Protein AF-A0A7D5M2J3-F1 (afdb_monomer_lite)

pLDDT: mean 75.78, std 16.54, range [32.09, 94.88]

Organism: NCBI:txid1959104

Structure (mmCIF, N/CA/C/O backbone):
data_AF-A0A7D5M2J3-F1
#
_entry.id   AF-A0A7D5M2J3-F1
#
loop_
_atom_site.group_PDB
_atom_site.id
_atom_site.type_symbol
_atom_site.label_atom_id
_atom_site.label_alt_id
_atom_site.label_comp_id
_atom_site.label_asym_id
_atom_site.label_entity_id
_atom_site.label_seq_id
_atom_site.pdbx_PDB_ins_code
_atom_site.Cartn_x
_atom_site.Cartn_y
_atom_site.Cartn_z
_atom_site.occupancy
_atom_site.B_iso_or_equiv
_atom_site.auth_seq_id
_atom_site.auth_comp_id
_atom_site.auth_asym_id
_atom_site.auth_atom_id
_atom_site.pdbx_PDB_model_num
ATOM 1 N N . MET A 1 1 ? -14.227 8.180 -2.069 1.00 42.84 1 MET A N 1
ATOM 2 C CA . MET A 1 1 ? -14.297 8.040 -3.542 1.00 42.84 1 MET A CA 1
ATOM 3 C C . MET A 1 1 ? -13.922 6.614 -3.923 1.00 42.84 1 MET A C 1
ATOM 5 O O . MET A 1 1 ? -12.914 6.124 -3.430 1.00 42.84 1 MET A O 1
ATOM 9 N N . LYS A 1 2 ? -14.755 5.904 -4.697 1.00 38.69 2 LYS A N 1
ATOM 10 C CA . LYS A 1 2 ? -14.476 4.508 -5.082 1.00 38.69 2 LYS A CA 1
ATOM 11 C C . LYS A 1 2 ? -13.231 4.480 -5.991 1.00 38.69 2 LYS A C 1
ATOM 13 O O . LYS A 1 2 ? -13.217 5.236 -6.959 1.00 38.69 2 LYS A O 1
ATOM 18 N N . PRO A 1 3 ? -12.230 3.613 -5.741 1.00 44.94 3 PRO A N 1
ATOM 19 C CA . PRO A 1 3 ? -11.003 3.549 -6.547 1.00 44.94 3 PRO A CA 1
ATOM 20 C C . PRO A 1 3 ? -11.285 3.246 -8.029 1.00 44.94 3 PRO A C 1
ATOM 22 O O . PRO A 1 3 ? -10.536 3.673 -8.897 1.00 44.94 3 PRO A O 1
ATOM 25 N N . LEU A 1 4 ? -12.424 2.610 -8.328 1.00 41.28 4 LEU A N 1
ATOM 26 C CA . LEU A 1 4 ? -12.886 2.343 -9.692 1.00 41.28 4 LEU A CA 1
ATOM 27 C C . LEU A 1 4 ? -13.216 3.613 -10.501 1.00 41.28 4 LEU A C 1
ATOM 29 O O . LEU A 1 4 ? -12.966 3.648 -11.699 1.00 41.28 4 LEU A O 1
ATOM 33 N N . CYS A 1 5 ? -13.751 4.664 -9.864 1.00 40.38 5 CYS A N 1
ATOM 34 C CA . CYS A 1 5 ? -14.059 5.921 -10.559 1.00 40.38 5 CYS A CA 1
ATOM 35 C C . CYS A 1 5 ? -12.783 6.669 -10.955 1.00 40.38 5 CYS A C 1
ATOM 37 O O . CYS A 1 5 ? -12.759 7.319 -11.988 1.00 40.38 5 CYS A O 1
ATOM 39 N N . PHE A 1 6 ? -11.715 6.546 -10.165 1.00 44.94 6 PHE A N 1
ATOM 40 C CA . PHE A 1 6 ? -10.440 7.198 -10.461 1.00 44.94 6 PHE A CA 1
ATOM 41 C C . PHE A 1 6 ? -9.682 6.478 -11.585 1.00 44.94 6 PHE A C 1
ATOM 43 O O . PHE A 1 6 ? -9.092 7.130 -12.436 1.00 44.94 6 PHE A O 1
ATOM 50 N N . VAL A 1 7 ? -9.777 5.144 -11.653 1.00 50.91 7 VAL A N 1
ATOM 51 C CA . VAL A 1 7 ? -9.238 4.348 -12.772 1.00 50.91 7 VAL A CA 1
ATOM 52 C C . VAL A 1 7 ? -9.957 4.668 -14.086 1.00 50.91 7 VAL A C 1
ATOM 54 O O . VAL A 1 7 ? -9.296 4.777 -15.108 1.00 50.91 7 VAL A O 1
ATOM 57 N N . LEU A 1 8 ? -11.278 4.889 -14.064 1.00 47.66 8 LEU A N 1
ATOM 58 C CA . LEU A 1 8 ? -12.034 5.322 -15.249 1.00 47.66 8 LEU A CA 1
ATOM 59 C C . LEU A 1 8 ? -11.691 6.753 -15.684 1.00 47.66 8 LEU A C 1
ATOM 61 O O . LEU A 1 8 ? -11.616 7.010 -16.879 1.00 47.66 8 LEU A O 1
ATOM 65 N N . ILE A 1 9 ? -11.430 7.661 -14.739 1.00 48.16 9 ILE A N 1
ATOM 66 C CA . ILE A 1 9 ? -10.963 9.022 -15.047 1.00 48.16 9 ILE A CA 1
ATOM 67 C C . ILE A 1 9 ? -9.547 8.981 -15.640 1.00 48.16 9 ILE A C 1
ATOM 69 O O . ILE A 1 9 ? -9.286 9.653 -16.627 1.00 48.16 9 ILE A O 1
ATOM 73 N N . ILE A 1 10 ? -8.652 8.144 -15.112 1.00 49.06 10 ILE A N 1
ATOM 74 C CA . ILE A 1 10 ? -7.289 7.983 -15.639 1.00 49.06 10 ILE A CA 1
ATOM 75 C C . ILE A 1 10 ? -7.284 7.283 -17.009 1.00 49.06 10 ILE A C 1
ATOM 77 O O . ILE A 1 10 ? -6.539 7.708 -17.882 1.00 49.06 10 ILE A O 1
ATOM 81 N N . LEU A 1 11 ? -8.134 6.272 -17.246 1.00 45.16 11 LEU A N 1
ATOM 82 C CA . LEU A 1 11 ? -8.300 5.666 -18.578 1.00 45.16 11 LEU A CA 1
ATOM 83 C C . LEU A 1 11 ? -8.889 6.657 -19.591 1.00 45.16 11 LEU A C 1
ATOM 85 O O . LEU A 1 11 ? -8.445 6.674 -20.733 1.00 45.16 11 LEU A O 1
ATOM 89 N N . ALA A 1 12 ? -9.830 7.507 -19.169 1.00 42.50 12 ALA A N 1
ATOM 90 C CA . ALA A 1 12 ? -10.387 8.562 -20.014 1.00 42.50 12 ALA A CA 1
ATOM 91 C C . ALA A 1 12 ? -9.355 9.656 -20.345 1.00 42.50 12 ALA A C 1
ATOM 93 O O . ALA A 1 12 ? -9.351 10.163 -21.460 1.00 42.50 12 ALA A O 1
ATOM 94 N N . VAL A 1 13 ? -8.453 9.977 -19.410 1.00 41.94 13 VAL A N 1
ATOM 95 C CA . VAL A 1 13 ? -7.367 10.953 -19.613 1.00 41.94 13 VAL A CA 1
ATOM 96 C C . VAL A 1 13 ? -6.208 10.364 -20.436 1.00 41.94 13 VAL A C 1
ATOM 98 O O . VAL A 1 13 ? -5.604 11.080 -21.227 1.00 41.94 13 VAL A O 1
ATOM 101 N N . LEU A 1 14 ? -5.924 9.060 -20.320 1.00 38.53 14 LEU A N 1
ATOM 102 C CA . LEU A 1 14 ? -4.876 8.364 -21.090 1.00 38.53 14 LEU A CA 1
ATOM 103 C C . LEU A 1 14 ? -5.295 7.981 -22.521 1.00 38.53 14 LEU A C 1
ATOM 105 O O . LEU A 1 14 ? -4.427 7.698 -23.341 1.00 38.53 14 LEU A O 1
ATOM 109 N N . GLN A 1 15 ? -6.595 7.957 -22.841 1.00 40.34 15 GLN A N 1
ATOM 110 C CA . GLN A 1 15 ? -7.097 7.622 -24.185 1.00 40.34 15 GLN A CA 1
ATOM 111 C C . GLN A 1 15 ? -7.278 8.833 -25.109 1.00 40.34 15 GLN A C 1
ATOM 113 O O . GLN A 1 15 ? -7.600 8.658 -26.284 1.00 40.34 15 GLN A O 1
ATOM 118 N N . THR A 1 16 ? -7.051 10.054 -24.624 1.00 38.62 16 THR A N 1
ATOM 119 C CA . THR A 1 16 ? -7.133 11.260 -25.451 1.00 38.62 16 THR A CA 1
ATOM 120 C C . THR A 1 16 ? -5.737 11.817 -25.736 1.00 38.62 16 THR A C 1
ATOM 122 O O . THR A 1 16 ? -5.171 12.471 -24.861 1.00 38.62 16 THR A O 1
ATOM 125 N N . PRO A 1 17 ? -5.202 11.691 -26.967 1.00 38.56 17 PRO A N 1
ATOM 126 C CA . PRO A 1 17 ? -4.037 12.476 -27.396 1.00 38.56 17 PRO A CA 1
ATOM 127 C C . PRO A 1 17 ? -4.303 14.001 -27.409 1.00 38.56 17 PRO A C 1
ATOM 129 O O . PRO A 1 17 ? -3.399 14.790 -27.655 1.00 38.56 17 PRO A O 1
ATOM 132 N N . LEU A 1 18 ? -5.530 14.435 -27.098 1.00 35.88 18 LEU A N 1
ATOM 133 C CA . LEU A 1 18 ? -5.953 15.836 -27.049 1.00 35.88 18 LEU A CA 1
ATOM 134 C C . LEU A 1 18 ? -5.576 16.596 -25.765 1.00 35.88 18 LEU A C 1
ATOM 136 O O . LEU A 1 18 ? -5.631 17.822 -25.774 1.00 35.88 18 LEU A O 1
ATOM 140 N N . ALA A 1 19 ? -5.173 15.929 -24.677 1.00 33.78 19 ALA A N 1
ATOM 141 C CA . ALA A 1 19 ? -4.836 16.635 -23.432 1.00 33.78 19 ALA A CA 1
ATOM 142 C C . ALA A 1 19 ? -3.499 17.403 -23.505 1.00 33.78 19 ALA A C 1
ATOM 144 O O . ALA A 1 19 ? -3.305 18.347 -22.746 1.00 33.78 19 ALA A O 1
ATOM 145 N N . PHE A 1 20 ? -2.606 17.039 -24.434 1.00 36.06 20 PHE A N 1
ATOM 146 C CA . PHE A 1 20 ? -1.361 17.778 -24.680 1.00 36.06 20 PHE A CA 1
ATOM 147 C C . PHE A 1 20 ? -1.562 18.951 -25.659 1.00 36.06 20 PHE A C 1
ATOM 149 O O . PHE A 1 20 ? -0.900 19.971 -25.532 1.00 36.06 20 PHE A O 1
ATOM 156 N N . ALA A 1 21 ? -2.534 18.854 -26.576 1.00 32.53 21 ALA A N 1
ATOM 157 C CA . ALA A 1 21 ? -2.853 19.918 -27.537 1.00 32.53 21 ALA A CA 1
ATOM 158 C C . ALA A 1 21 ? -3.717 21.051 -26.943 1.00 32.53 21 ALA A C 1
ATOM 160 O O . ALA A 1 21 ? -3.733 22.158 -27.466 1.00 32.53 21 ALA A O 1
ATOM 161 N N . ALA A 1 22 ? -4.429 20.811 -25.836 1.00 32.09 22 ALA A N 1
ATOM 162 C CA . ALA A 1 22 ? -5.282 21.822 -25.200 1.00 32.09 22 ALA A CA 1
ATOM 163 C C . ALA A 1 22 ? -4.524 22.825 -24.301 1.00 32.09 22 ALA A C 1
ATOM 165 O O . ALA A 1 22 ? -5.152 23.713 -23.729 1.00 32.09 22 ALA A O 1
ATOM 166 N N . PHE A 1 23 ? -3.198 22.692 -24.156 1.00 35.25 23 PHE A N 1
ATOM 167 C CA . PHE A 1 23 ? -2.360 23.631 -23.394 1.00 35.25 23 PHE A CA 1
ATOM 168 C C . PHE A 1 23 ? -1.617 24.643 -24.289 1.00 35.25 23 PHE A C 1
ATOM 170 O O . PHE A 1 23 ? -0.878 25.475 -23.775 1.00 35.25 23 PHE A O 1
ATOM 177 N N . GLU A 1 24 ? -1.819 24.607 -25.612 1.00 38.56 24 GLU A N 1
ATOM 178 C CA . GLU A 1 24 ? -1.227 25.582 -26.547 1.00 38.56 24 GLU A CA 1
ATOM 179 C C . GLU A 1 24 ? -1.986 26.920 -26.619 1.00 38.56 24 GLU A C 1
ATOM 181 O O . GLU A 1 24 ? -1.488 27.852 -27.240 1.00 38.56 24 GLU A O 1
ATOM 186 N N . ASP A 1 25 ? -3.141 27.059 -25.954 1.00 33.81 25 ASP A N 1
ATOM 187 C CA . ASP A 1 25 ? -4.018 28.238 -26.106 1.00 33.81 25 ASP A CA 1
ATOM 188 C C . ASP A 1 25 ? -4.297 28.991 -24.786 1.00 33.81 25 ASP A C 1
ATOM 190 O O . ASP A 1 25 ? -5.313 29.669 -24.627 1.00 33.81 25 ASP A O 1
ATOM 194 N N . PHE A 1 26 ? -3.396 28.887 -23.799 1.00 35.28 26 PHE A N 1
ATOM 195 C CA . PHE A 1 26 ? -3.429 29.766 -22.624 1.00 35.28 26 PHE A CA 1
ATOM 196 C C . PHE A 1 26 ? -2.726 31.088 -22.962 1.00 35.28 26 PHE A C 1
ATOM 198 O O . PHE A 1 26 ? -1.532 31.261 -22.718 1.00 35.28 26 PHE A O 1
ATOM 205 N N . SER A 1 27 ? -3.465 32.024 -23.561 1.00 42.66 27 SER A N 1
ATOM 206 C CA . SER A 1 27 ? -2.990 33.384 -23.822 1.00 42.66 27 SER A CA 1
ATOM 207 C C . SER A 1 27 ? -2.819 34.146 -22.502 1.00 42.66 27 SER A C 1
ATOM 209 O O . SER A 1 27 ? -3.778 34.677 -21.941 1.00 42.66 27 SER A O 1
ATOM 211 N N . ILE A 1 28 ? -1.587 34.158 -21.995 1.00 45.62 28 ILE A N 1
ATOM 212 C CA . ILE A 1 28 ? -1.155 34.924 -20.824 1.00 45.62 28 ILE A CA 1
ATOM 213 C C . ILE A 1 28 ? -1.223 36.423 -21.168 1.00 45.62 28 ILE A C 1
ATOM 215 O O . ILE A 1 28 ? -0.553 36.864 -22.098 1.00 45.62 28 ILE A O 1
ATOM 219 N N . GLU A 1 29 ? -2.026 37.205 -20.437 1.00 56.25 29 GLU A N 1
ATOM 220 C CA . GLU A 1 29 ? -2.128 38.668 -20.601 1.00 56.25 29 GLU A CA 1
ATOM 221 C C . GLU A 1 29 ? -0.747 39.350 -20.474 1.00 56.25 29 GLU A C 1
ATOM 223 O O . GLU A 1 29 ? 0.064 38.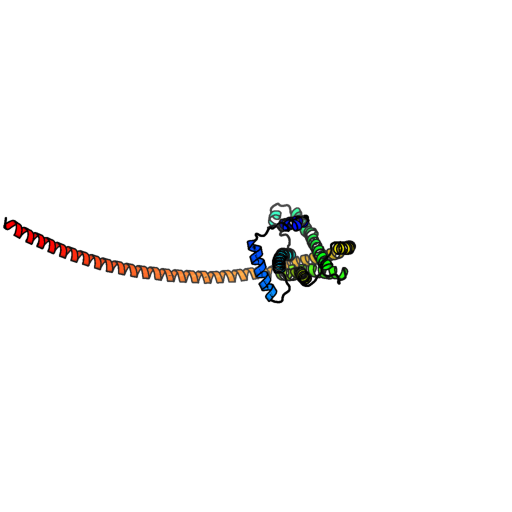972 -19.625 1.00 56.25 29 GLU A O 1
ATOM 228 N N . ASP A 1 30 ? -0.494 40.392 -21.280 1.00 56.47 30 ASP A N 1
ATOM 229 C CA . ASP A 1 30 ? 0.802 41.095 -21.409 1.00 56.47 30 ASP A CA 1
ATOM 230 C C . ASP A 1 30 ? 1.416 41.578 -20.075 1.00 56.47 30 ASP A C 1
ATOM 232 O O . ASP A 1 30 ? 2.633 41.751 -19.954 1.00 56.47 30 ASP A O 1
ATOM 236 N N . GLU A 1 31 ? 0.596 41.776 -19.039 1.00 53.59 31 GLU A N 1
ATOM 237 C CA . GLU A 1 31 ? 1.051 42.160 -17.699 1.00 53.59 31 GLU A CA 1
ATOM 238 C C . GLU A 1 31 ? 1.820 41.035 -16.992 1.00 53.59 31 GLU A C 1
ATOM 240 O O . GLU A 1 31 ? 2.847 41.284 -16.354 1.00 53.59 31 GLU A O 1
ATOM 245 N N . TRP A 1 32 ? 1.385 39.786 -17.160 1.00 56.59 32 TRP A N 1
ATOM 246 C CA . TRP A 1 32 ? 2.041 38.615 -16.581 1.00 56.59 32 TRP A CA 1
ATOM 247 C C . TRP A 1 32 ? 3.389 38.340 -17.245 1.00 56.59 32 TRP A C 1
ATOM 249 O O . TRP A 1 32 ? 4.351 38.030 -16.544 1.00 56.59 32 TRP A O 1
ATOM 259 N N . ILE A 1 33 ? 3.500 38.536 -18.564 1.00 56.69 33 ILE A N 1
ATOM 260 C CA . ILE A 1 33 ? 4.758 38.378 -19.319 1.00 56.69 33 ILE A CA 1
ATOM 261 C C . ILE A 1 33 ? 5.862 39.274 -18.734 1.00 56.69 33 ILE A C 1
ATOM 263 O O . ILE A 1 33 ? 7.019 38.867 -18.609 1.00 56.69 33 ILE A O 1
ATOM 267 N N . LYS A 1 34 ? 5.497 40.480 -18.283 1.00 57.59 34 LYS A N 1
ATOM 268 C CA . LYS A 1 34 ? 6.426 41.425 -17.655 1.00 57.59 34 LYS A CA 1
ATOM 269 C C . LYS A 1 34 ? 6.906 40.948 -16.279 1.00 57.59 34 LYS A C 1
ATOM 271 O O . LYS A 1 34 ? 8.091 41.074 -15.976 1.00 57.59 34 LYS A O 1
ATOM 276 N N . TYR A 1 35 ? 6.023 40.363 -15.467 1.00 59.75 35 TYR A N 1
ATOM 277 C CA . TYR A 1 35 ? 6.406 39.743 -14.192 1.00 59.75 35 TYR A CA 1
ATOM 278 C C . TYR A 1 35 ? 7.279 38.498 -14.395 1.00 59.75 35 TYR A C 1
ATOM 280 O O . TYR A 1 35 ? 8.279 38.349 -13.693 1.00 59.75 35 TYR A O 1
ATOM 288 N N . PHE A 1 36 ? 6.969 37.653 -15.383 1.00 57.84 36 PHE A N 1
ATOM 289 C CA . PHE A 1 36 ? 7.796 36.494 -15.736 1.00 57.84 36 PHE A CA 1
ATOM 290 C C . PHE A 1 36 ? 9.212 36.910 -16.159 1.00 57.84 36 PHE A C 1
ATOM 292 O O . PHE A 1 36 ? 10.176 36.342 -15.657 1.00 57.84 36 PHE A O 1
ATOM 299 N N . SER A 1 37 ? 9.352 37.972 -16.959 1.00 61.00 37 SER A N 1
ATOM 300 C CA . SER A 1 37 ? 10.654 38.543 -17.344 1.00 61.00 37 SER A CA 1
ATOM 301 C C . SER A 1 37 ? 11.484 39.044 -16.148 1.00 61.00 37 SER A C 1
ATOM 303 O O . SER A 1 37 ? 12.701 38.844 -16.103 1.00 61.00 37 SER A O 1
ATOM 305 N N . TYR A 1 38 ? 10.849 39.677 -15.155 1.00 61.59 38 TYR A N 1
ATOM 306 C CA . TYR A 1 38 ? 11.539 40.112 -13.934 1.00 61.59 38 TYR A CA 1
ATOM 307 C C . TYR A 1 38 ? 12.022 38.930 -13.090 1.00 61.59 38 TYR A C 1
ATOM 309 O O . TYR A 1 38 ? 13.125 38.976 -12.547 1.00 61.59 38 TYR A O 1
ATOM 317 N N . VAL A 1 39 ? 11.215 37.874 -12.989 1.00 61.25 39 VAL A N 1
ATOM 318 C CA . VAL A 1 39 ? 11.561 36.663 -12.235 1.00 61.25 39 VAL A CA 1
ATOM 319 C C . VAL A 1 39 ? 12.655 35.859 -12.944 1.00 61.25 39 VAL A C 1
ATOM 321 O O . VAL A 1 39 ? 13.582 35.389 -12.287 1.00 61.25 39 VAL A O 1
ATOM 324 N N . GLU A 1 40 ? 12.619 35.781 -14.273 1.00 60.31 40 GLU A N 1
ATOM 325 C CA . GLU A 1 40 ? 13.625 35.085 -15.081 1.00 60.31 40 GLU A CA 1
ATOM 326 C C . GLU A 1 40 ? 15.020 35.729 -14.950 1.00 60.31 40 GLU A C 1
ATOM 328 O O . GLU A 1 40 ? 16.027 35.029 -14.809 1.00 60.31 40 GLU A O 1
ATOM 333 N N . ASN A 1 41 ? 15.079 37.064 -14.852 1.00 62.00 41 ASN A N 1
ATOM 334 C CA . ASN A 1 41 ? 16.308 37.806 -14.546 1.00 62.00 41 ASN A CA 1
ATOM 335 C C . ASN A 1 41 ? 16.865 37.514 -13.136 1.00 62.00 41 ASN A C 1
ATOM 337 O O . ASN A 1 41 ? 18.082 37.532 -12.939 1.00 62.00 41 ASN A O 1
ATOM 341 N N . ILE A 1 42 ? 16.006 37.219 -12.151 1.00 62.00 42 ILE A N 1
ATOM 342 C CA . ILE A 1 42 ? 16.439 36.839 -10.795 1.00 62.00 42 ILE A CA 1
ATOM 343 C C . ILE A 1 42 ? 17.080 35.446 -10.820 1.00 62.00 42 ILE A C 1
ATOM 345 O O . ILE A 1 42 ? 18.149 35.263 -10.238 1.00 62.00 42 ILE A O 1
ATOM 349 N N . THR A 1 43 ? 16.501 34.482 -11.540 1.00 57.31 43 THR A N 1
ATOM 350 C CA . THR A 1 43 ? 17.106 33.149 -11.730 1.00 57.31 43 THR A CA 1
ATOM 351 C C . THR A 1 43 ? 18.405 33.200 -12.536 1.00 57.31 43 THR A C 1
ATOM 353 O O . THR A 1 43 ? 19.374 32.545 -12.154 1.00 57.31 43 THR A O 1
ATOM 356 N N . GLY A 1 44 ? 18.488 34.055 -13.563 1.00 57.72 44 GLY A N 1
ATOM 357 C CA . GLY A 1 44 ? 19.722 34.280 -14.325 1.00 57.72 44 GLY A CA 1
ATOM 358 C C . GLY A 1 44 ? 20.882 34.818 -13.473 1.00 57.72 44 GLY A C 1
ATOM 359 O O . GLY A 1 44 ? 22.041 34.501 -13.731 1.00 57.72 44 GLY A O 1
ATOM 360 N N . SER A 1 45 ? 20.586 35.561 -12.399 1.00 58.22 45 SER A N 1
ATOM 361 C CA . SER A 1 45 ? 21.597 36.062 -11.452 1.00 58.22 45 SER A CA 1
ATOM 362 C C . SER A 1 45 ? 22.155 35.000 -10.490 1.00 58.22 45 SER A C 1
ATOM 364 O O . SER A 1 45 ? 23.193 35.223 -9.869 1.00 58.22 45 SER A O 1
ATOM 366 N N . LEU A 1 46 ? 21.500 33.836 -10.385 1.00 59.81 46 LEU A N 1
ATOM 367 C CA . LEU A 1 46 ? 21.918 32.725 -9.520 1.00 59.81 46 LEU A CA 1
ATOM 368 C C . LEU A 1 46 ? 22.871 31.736 -10.216 1.00 59.81 46 LEU A C 1
ATOM 370 O O . LEU A 1 46 ? 23.223 30.726 -9.615 1.00 59.81 46 LEU A O 1
ATOM 374 N N . ALA A 1 47 ? 23.316 32.026 -11.447 1.00 54.91 47 ALA A N 1
ATOM 375 C CA . ALA A 1 47 ? 24.185 31.162 -12.262 1.00 54.91 47 ALA A CA 1
ATOM 376 C C . ALA A 1 47 ? 23.615 29.750 -12.522 1.00 54.91 47 ALA A C 1
ATOM 378 O O . ALA A 1 47 ? 24.362 28.807 -12.781 1.00 54.91 47 ALA A O 1
ATOM 379 N N . ILE A 1 48 ? 22.290 29.602 -12.458 1.00 58.28 48 ILE A N 1
ATOM 380 C CA . ILE A 1 48 ? 21.583 28.360 -12.759 1.00 58.28 48 ILE A CA 1
ATOM 381 C C . ILE A 1 48 ? 20.888 28.562 -14.112 1.00 58.28 48 ILE A C 1
ATOM 383 O O . ILE A 1 48 ? 19.937 29.334 -14.202 1.00 58.28 48 ILE A O 1
ATOM 387 N N . GLU A 1 49 ? 21.351 27.875 -15.160 1.00 66.06 49 GLU A N 1
ATOM 388 C CA . GLU A 1 49 ? 20.725 27.833 -16.499 1.00 66.06 49 GLU A CA 1
ATOM 389 C C . GLU A 1 49 ? 19.409 27.021 -16.494 1.00 66.06 49 GLU A C 1
ATOM 391 O O . GLU A 1 49 ? 19.189 26.159 -17.338 1.00 66.06 49 GLU A O 1
ATOM 396 N N . VAL A 1 50 ? 18.539 27.222 -15.501 1.00 67.19 50 VAL A N 1
ATOM 397 C CA . VAL A 1 50 ? 17.253 26.516 -15.395 1.00 67.19 50 VAL A CA 1
ATOM 398 C C . VAL A 1 50 ? 16.137 27.530 -15.576 1.00 67.19 50 VAL A C 1
ATOM 400 O O . VAL A 1 50 ? 16.040 28.495 -14.815 1.00 67.19 50 VAL A O 1
ATOM 403 N N . SER A 1 51 ? 15.292 27.309 -16.586 1.00 77.38 51 SER A N 1
ATOM 404 C CA . SER A 1 51 ? 14.132 28.161 -16.836 1.00 77.38 51 SER A CA 1
ATOM 405 C C . SER A 1 51 ? 13.169 28.106 -15.649 1.00 77.38 51 SER A C 1
ATOM 407 O O . SER A 1 51 ? 12.873 27.040 -15.101 1.00 77.38 51 SER A O 1
ATOM 409 N N . PHE A 1 52 ? 12.632 29.262 -15.259 1.00 75.56 52 PHE A N 1
ATOM 410 C CA . PHE A 1 52 ? 11.626 29.346 -14.200 1.00 75.56 52 PHE A CA 1
ATOM 411 C C . PHE A 1 52 ? 10.363 28.529 -14.534 1.00 75.56 52 PHE A C 1
ATOM 413 O O . PHE A 1 52 ? 9.741 27.940 -13.645 1.00 75.56 52 PHE A O 1
ATOM 420 N N . THR A 1 53 ? 10.021 28.431 -15.821 1.00 77.00 53 THR A N 1
ATOM 421 C CA . THR A 1 53 ? 8.905 27.619 -16.323 1.00 77.00 53 THR A CA 1
ATOM 422 C C . THR A 1 53 ? 9.127 26.134 -16.050 1.00 77.00 53 THR A C 1
ATOM 424 O O . THR A 1 53 ? 8.222 25.464 -15.545 1.00 77.00 53 THR A O 1
ATOM 427 N N . ASP A 1 54 ? 10.342 25.634 -16.290 1.00 77.75 54 ASP A N 1
ATOM 428 C CA . ASP A 1 54 ? 10.698 24.242 -16.010 1.00 77.75 54 ASP A CA 1
ATOM 429 C C . ASP A 1 54 ? 10.573 23.953 -14.515 1.00 77.75 54 ASP A C 1
ATOM 431 O O . ASP A 1 54 ? 9.973 22.955 -14.121 1.00 77.75 54 ASP A O 1
ATOM 435 N N . LEU A 1 55 ? 11.054 24.860 -13.659 1.00 80.75 55 LEU A N 1
ATOM 436 C CA . LEU A 1 55 ? 10.972 24.693 -12.208 1.00 80.75 55 LEU A CA 1
ATOM 437 C C . LEU A 1 55 ? 9.521 24.540 -11.721 1.00 80.75 55 LEU A C 1
ATOM 439 O O . LEU A 1 55 ? 9.232 23.660 -10.901 1.00 80.75 55 LEU A O 1
ATOM 443 N N . ILE A 1 56 ? 8.605 25.374 -12.224 1.00 83.19 56 ILE A N 1
ATOM 444 C CA . ILE A 1 56 ? 7.177 25.281 -11.889 1.00 83.19 56 ILE A CA 1
ATOM 445 C C . ILE A 1 56 ? 6.597 23.962 -12.402 1.00 83.19 56 ILE A C 1
ATOM 447 O O . ILE A 1 56 ? 5.914 23.261 -11.649 1.00 83.19 56 ILE A O 1
ATOM 451 N N . LEU A 1 57 ? 6.888 23.599 -13.653 1.00 80.06 57 LEU A N 1
ATOM 452 C CA . LEU A 1 57 ? 6.363 22.389 -14.278 1.00 80.06 57 LEU A CA 1
ATOM 453 C C . LEU A 1 57 ? 6.829 21.120 -13.549 1.00 80.06 57 LEU A C 1
ATOM 455 O O . LEU A 1 57 ? 5.997 20.280 -13.195 1.00 80.06 57 LEU A O 1
ATOM 459 N N . TYR A 1 58 ? 8.125 21.007 -13.244 1.00 81.06 58 TYR A N 1
ATOM 460 C CA . TYR A 1 58 ? 8.677 19.905 -12.452 1.00 81.06 58 TYR A CA 1
ATOM 461 C C . TYR A 1 58 ? 8.049 19.852 -11.055 1.00 81.06 58 TYR A C 1
ATOM 463 O O . TYR A 1 58 ? 7.663 18.777 -10.597 1.00 81.06 58 TYR A O 1
ATOM 471 N N . SER A 1 59 ? 7.878 20.997 -10.386 1.00 86.94 59 SER A N 1
ATOM 472 C CA . SER A 1 59 ? 7.273 21.056 -9.047 1.00 86.94 59 SER A CA 1
ATOM 473 C C . SER A 1 59 ? 5.820 20.569 -9.043 1.00 86.94 59 SER A C 1
ATOM 475 O O . SER A 1 59 ? 5.440 19.750 -8.202 1.00 86.94 59 SER A O 1
ATOM 477 N N . ILE A 1 60 ? 5.006 21.021 -10.002 1.00 87.81 60 ILE A N 1
ATOM 478 C CA . ILE A 1 60 ? 3.613 20.575 -10.147 1.00 87.81 60 ILE A CA 1
ATOM 479 C C . ILE A 1 60 ? 3.568 19.085 -10.499 1.00 87.81 60 ILE A C 1
ATOM 481 O O . ILE A 1 60 ? 2.825 18.330 -9.866 1.00 87.81 60 ILE A O 1
ATOM 485 N N . GLY A 1 61 ? 4.395 18.643 -11.451 1.00 85.31 61 GLY A N 1
ATOM 486 C CA . GLY A 1 61 ? 4.507 17.238 -11.844 1.00 85.31 61 GLY A CA 1
ATOM 487 C C . GLY A 1 61 ? 4.833 16.327 -10.658 1.00 85.31 61 GLY A C 1
ATOM 488 O O . GLY A 1 61 ? 4.177 15.303 -10.463 1.00 85.31 61 GLY A O 1
ATOM 489 N N . MET A 1 62 ? 5.766 16.744 -9.799 1.00 87.19 62 MET A N 1
ATOM 490 C CA . MET A 1 62 ? 6.142 16.024 -8.580 1.00 87.19 62 MET A CA 1
ATOM 491 C C . MET A 1 62 ? 4.989 15.893 -7.584 1.00 87.19 62 MET A C 1
ATOM 493 O O . MET A 1 62 ? 4.777 14.815 -7.021 1.00 87.19 62 MET A O 1
ATOM 497 N N . VAL A 1 63 ? 4.213 16.960 -7.377 1.00 92.19 63 VAL A N 1
ATOM 498 C CA . VAL A 1 63 ? 3.040 16.926 -6.491 1.00 92.19 63 VAL A CA 1
ATOM 499 C C . VAL A 1 63 ? 1.968 15.992 -7.050 1.00 92.19 63 VAL A C 1
ATOM 501 O O . VAL A 1 63 ? 1.463 15.133 -6.322 1.00 92.19 63 VAL A O 1
ATOM 504 N N . VAL A 1 64 ? 1.648 16.106 -8.343 1.00 89.06 64 VAL A N 1
ATOM 505 C CA . VAL A 1 64 ? 0.657 15.249 -9.014 1.00 89.06 64 VAL A CA 1
ATOM 506 C C . VAL A 1 64 ? 1.070 13.780 -8.930 1.00 89.06 64 VAL A C 1
ATOM 508 O O . VAL A 1 64 ? 0.270 12.928 -8.531 1.00 89.06 64 VAL A O 1
ATOM 511 N N . TYR A 1 65 ? 2.335 13.483 -9.225 1.00 88.44 65 TYR A N 1
ATOM 512 C CA . TYR A 1 65 ? 2.872 12.133 -9.136 1.00 88.44 65 TYR A CA 1
ATOM 513 C C . TYR A 1 65 ? 2.862 11.607 -7.691 1.00 88.44 65 TYR A C 1
ATOM 515 O O . TYR A 1 65 ? 2.440 10.477 -7.443 1.00 88.44 65 TYR A O 1
ATOM 523 N N . GLY A 1 66 ? 3.216 12.432 -6.703 1.00 90.44 66 GLY A N 1
ATOM 524 C CA . GLY A 1 66 ? 3.127 12.077 -5.284 1.00 90.44 66 GLY A CA 1
ATOM 525 C C . GLY A 1 66 ? 1.701 11.734 -4.833 1.00 90.44 66 GLY A C 1
ATOM 526 O O . GLY A 1 66 ? 1.494 10.730 -4.145 1.00 90.44 66 GLY A O 1
ATOM 527 N N . ILE A 1 67 ? 0.699 12.511 -5.263 1.00 90.88 67 ILE A N 1
ATOM 528 C CA . ILE A 1 67 ? -0.726 12.234 -5.000 1.00 90.88 67 ILE A CA 1
ATOM 529 C C . ILE A 1 67 ? -1.151 10.912 -5.652 1.00 90.88 67 ILE A C 1
ATOM 531 O O . ILE A 1 67 ? -1.868 10.110 -5.039 1.00 90.88 67 ILE A O 1
ATOM 535 N N . PHE A 1 68 ? -0.699 10.657 -6.880 1.00 87.81 68 PHE A N 1
ATOM 536 C CA . PHE A 1 68 ? -0.948 9.398 -7.573 1.00 87.81 68 PHE A CA 1
ATOM 537 C C . PHE A 1 68 ? -0.370 8.207 -6.796 1.00 87.81 68 PHE A C 1
ATOM 539 O O . PHE A 1 68 ? -1.118 7.284 -6.452 1.00 87.81 68 PHE A O 1
ATOM 546 N N . ILE A 1 69 ? 0.917 8.260 -6.424 1.00 89.50 69 ILE A N 1
ATOM 547 C CA . ILE A 1 69 ? 1.556 7.217 -5.610 1.00 89.50 69 ILE A CA 1
ATOM 548 C C . ILE A 1 69 ? 0.790 7.016 -4.312 1.00 89.50 69 ILE A C 1
ATOM 550 O O . ILE A 1 69 ? 0.562 5.876 -3.909 1.00 89.50 69 ILE A O 1
ATOM 554 N N . TRP A 1 70 ? 0.368 8.104 -3.664 1.00 90.00 70 TRP A N 1
ATOM 555 C CA . TRP A 1 70 ? -0.307 8.037 -2.378 1.00 90.00 70 TRP A CA 1
ATOM 556 C C . TRP A 1 70 ? -1.578 7.192 -2.401 1.00 90.00 70 TRP A C 1
ATOM 558 O O . TRP A 1 70 ? -1.781 6.333 -1.536 1.00 90.00 70 TRP A O 1
ATOM 568 N N . ASN A 1 71 ? -2.409 7.398 -3.420 1.00 86.06 71 ASN A N 1
ATOM 569 C CA . ASN A 1 71 ? -3.617 6.604 -3.621 1.00 86.06 71 ASN A CA 1
ATOM 570 C C . ASN A 1 71 ? -3.275 5.144 -3.910 1.00 86.06 71 ASN A C 1
ATOM 572 O O . ASN A 1 71 ? -3.923 4.210 -3.429 1.00 86.06 71 ASN A O 1
ATOM 576 N N . PHE A 1 72 ? -2.230 4.964 -4.701 1.00 84.75 72 PHE A N 1
ATOM 577 C CA . PHE A 1 72 ? -1.867 3.694 -5.266 1.00 84.75 72 PHE A CA 1
ATOM 578 C C . PHE A 1 72 ? -1.211 2.737 -4.256 1.00 84.75 72 PHE A C 1
ATOM 580 O O . PHE A 1 72 ? -1.705 1.622 -4.050 1.00 84.75 72 PHE A O 1
ATOM 587 N N . TYR A 1 73 ? -0.153 3.170 -3.561 1.00 88.19 73 TYR A N 1
ATOM 588 C CA . TYR A 1 73 ? 0.549 2.315 -2.598 1.00 88.19 73 TYR A CA 1
ATOM 589 C C . TYR A 1 73 ? -0.408 1.853 -1.493 1.00 88.19 73 TYR A C 1
ATOM 591 O O . TYR A 1 73 ? -0.356 0.706 -1.049 1.00 88.19 73 TYR A O 1
ATOM 599 N N . ARG A 1 74 ? -1.328 2.734 -1.069 1.00 88.44 74 ARG A N 1
ATOM 600 C CA . ARG A 1 74 ? -2.301 2.445 -0.013 1.00 88.44 74 ARG A CA 1
ATOM 601 C C . ARG A 1 74 ? -3.349 1.439 -0.479 1.00 88.44 74 ARG A C 1
ATOM 603 O O . ARG A 1 74 ? -3.828 0.646 0.321 1.00 88.44 74 ARG A O 1
ATOM 610 N N . PHE A 1 75 ? -3.687 1.425 -1.767 1.00 86.00 75 PHE A N 1
ATOM 611 C CA . PHE A 1 75 ? -4.552 0.397 -2.331 1.00 86.00 75 PHE A CA 1
ATOM 612 C C . PHE A 1 75 ? -3.885 -0.985 -2.292 1.00 86.00 75 PHE A C 1
ATOM 614 O O . PHE A 1 75 ? -4.512 -1.941 -1.829 1.00 86.00 75 PHE A O 1
ATOM 621 N N . ILE A 1 76 ? -2.625 -1.078 -2.737 1.00 85.69 76 ILE A N 1
ATOM 622 C CA . ILE A 1 76 ? -1.862 -2.333 -2.777 1.00 85.69 76 ILE A CA 1
ATOM 623 C C . ILE A 1 76 ? -1.576 -2.867 -1.378 1.00 85.69 76 ILE A C 1
ATOM 625 O O . ILE A 1 76 ? -1.711 -4.069 -1.169 1.00 85.69 76 ILE A O 1
ATOM 629 N N . ALA A 1 77 ? -1.154 -2.012 -0.451 1.00 89.81 77 ALA A N 1
ATOM 630 C CA . ALA A 1 77 ? -0.651 -2.430 0.854 1.00 89.81 77 ALA A CA 1
ATOM 631 C C . ALA A 1 77 ? -1.720 -3.043 1.768 1.00 89.81 77 ALA A C 1
ATOM 633 O O . ALA A 1 77 ? -1.384 -3.717 2.739 1.00 89.81 77 ALA A O 1
ATOM 634 N N . ARG A 1 78 ? -3.006 -2.842 1.459 1.00 86.25 78 ARG A N 1
ATOM 635 C CA . ARG A 1 78 ? -4.104 -3.432 2.226 1.00 86.25 78 ARG A CA 1
ATOM 636 C C . ARG A 1 78 ? -4.071 -4.952 2.141 1.00 86.25 78 ARG A C 1
ATOM 638 O O . ARG A 1 78 ? -4.108 -5.521 1.049 1.00 86.25 78 ARG A O 1
ATOM 645 N N . ARG A 1 79 ? -4.118 -5.599 3.311 1.00 83.62 79 ARG A N 1
ATOM 646 C CA . ARG A 1 79 ? -4.313 -7.054 3.441 1.00 83.62 79 ARG A CA 1
ATOM 647 C C . ARG A 1 79 ? -5.580 -7.505 2.716 1.00 83.62 79 ARG A C 1
ATOM 649 O O . ARG A 1 79 ? -5.581 -8.485 1.982 1.00 83.62 79 ARG A O 1
ATOM 656 N N . GLU A 1 80 ? -6.664 -6.754 2.902 1.00 78.06 80 GLU A N 1
ATOM 657 C CA . GLU A 1 80 ? -7.950 -6.989 2.253 1.00 78.06 80 GLU A CA 1
ATOM 658 C C . GLU A 1 80 ? -8.283 -5.819 1.329 1.00 78.06 80 GLU A C 1
ATOM 660 O O . GLU A 1 80 ? -8.835 -4.802 1.738 1.00 78.06 80 GLU A O 1
ATOM 665 N N . MET A 1 81 ? -7.944 -5.964 0.050 1.00 72.06 81 MET A N 1
ATOM 666 C CA . MET A 1 81 ? -8.122 -4.898 -0.944 1.00 72.06 81 MET A CA 1
ATOM 667 C C . MET A 1 81 ? -9.587 -4.508 -1.180 1.00 72.06 81 MET A C 1
ATOM 669 O O . MET A 1 81 ? -9.870 -3.369 -1.552 1.00 72.06 81 MET A O 1
ATOM 673 N N . ILE A 1 82 ? -10.514 -5.447 -0.969 1.00 66.00 82 ILE A N 1
ATOM 674 C CA . ILE A 1 82 ? -11.957 -5.263 -1.151 1.00 66.00 82 ILE A CA 1
ATOM 675 C C . ILE A 1 82 ? -12.653 -5.791 0.107 1.00 66.00 82 ILE A C 1
ATOM 677 O O . ILE A 1 82 ? -12.732 -7.010 0.263 1.00 66.00 82 ILE A O 1
ATOM 681 N N . PRO A 1 83 ? -13.145 -4.943 1.022 1.00 59.12 83 PRO A N 1
ATOM 682 C CA . PRO A 1 83 ? -13.931 -5.421 2.155 1.00 59.12 83 PRO A CA 1
ATOM 683 C C . PRO A 1 83 ? -15.237 -6.031 1.630 1.00 59.12 83 PRO A C 1
ATOM 685 O O . PRO A 1 83 ? -15.934 -5.419 0.823 1.00 59.12 83 PRO A O 1
ATOM 688 N N . LEU A 1 84 ? -15.557 -7.259 2.045 1.00 55.44 84 LEU A N 1
ATOM 689 C CA . LEU A 1 84 ? -16.881 -7.834 1.801 1.00 55.44 84 LEU A CA 1
ATOM 690 C C . LEU A 1 84 ? -17.710 -7.598 3.058 1.00 55.44 84 LEU A C 1
ATOM 692 O O . LEU A 1 84 ? -17.333 -8.075 4.126 1.00 55.44 84 LEU A O 1
ATOM 696 N N . GLY A 1 85 ? -18.838 -6.904 2.917 1.00 57.00 85 GLY A N 1
ATOM 697 C CA . GLY A 1 85 ? -19.905 -6.907 3.918 1.00 57.00 85 GLY A CA 1
ATOM 698 C C . GLY A 1 85 ? -20.577 -8.278 3.945 1.00 57.00 85 GLY A C 1
ATOM 699 O O . GLY A 1 85 ? -21.651 -8.468 3.378 1.00 57.00 85 GLY A O 1
ATOM 700 N N . LEU A 1 86 ? -19.876 -9.271 4.503 1.00 53.81 86 LEU A N 1
ATOM 701 C CA . LEU A 1 86 ? -20.367 -10.644 4.660 1.00 53.81 86 LEU A CA 1
ATOM 702 C C . LEU A 1 86 ? -21.522 -10.723 5.672 1.00 53.81 86 LEU A C 1
ATOM 704 O O . LEU A 1 86 ? -22.262 -11.705 5.662 1.00 53.81 86 LEU A O 1
ATOM 708 N N . ASP A 1 87 ? -21.698 -9.683 6.490 1.00 55.50 87 ASP A N 1
ATOM 709 C CA . ASP A 1 87 ? -22.824 -9.481 7.403 1.00 55.50 87 ASP A CA 1
ATOM 710 C C . ASP A 1 87 ? -24.165 -9.516 6.656 1.00 55.50 87 ASP A C 1
ATOM 712 O O . ASP A 1 87 ? -25.097 -10.192 7.084 1.00 55.50 87 ASP A O 1
ATOM 716 N N . LYS A 1 88 ? -24.231 -8.914 5.460 1.00 51.28 88 LYS A N 1
ATOM 717 C CA . LYS A 1 88 ? -25.442 -8.928 4.624 1.00 51.28 88 LYS A CA 1
ATOM 718 C C . LYS A 1 88 ? -25.779 -10.293 4.023 1.00 51.28 88 LYS A C 1
ATOM 720 O O . LYS A 1 88 ? -26.915 -10.503 3.615 1.00 51.28 88 LYS A O 1
ATOM 725 N N . TYR A 1 89 ? -24.818 -11.215 3.953 1.00 50.16 89 TYR A N 1
ATOM 726 C CA . TYR A 1 89 ? -24.996 -12.529 3.322 1.00 50.16 89 TYR A CA 1
ATOM 727 C C . TYR A 1 89 ? -25.228 -13.668 4.323 1.00 50.16 89 TYR A C 1
ATOM 729 O O . TYR A 1 89 ? -25.579 -14.772 3.907 1.00 50.16 89 TYR A O 1
ATOM 737 N N . GLN A 1 90 ? -25.048 -13.429 5.627 1.00 50.41 90 GLN A N 1
ATOM 738 C CA . GLN A 1 90 ? -25.392 -14.405 6.667 1.00 50.41 90 GLN A CA 1
ATOM 739 C C . GLN A 1 90 ? -26.876 -14.369 7.052 1.00 50.41 90 GLN A C 1
ATOM 741 O O . GLN A 1 90 ? -27.428 -15.414 7.390 1.00 50.41 90 GLN A O 1
ATOM 746 N N . THR A 1 91 ? -27.533 -13.212 6.937 1.00 50.53 91 THR A N 1
ATOM 747 C CA . THR A 1 91 ? -28.947 -13.030 7.313 1.00 50.53 91 THR A CA 1
ATOM 748 C C . THR A 1 91 ? -29.922 -13.800 6.413 1.00 50.53 91 THR A C 1
ATOM 750 O O . THR A 1 91 ? -31.006 -14.161 6.853 1.00 50.53 91 THR A O 1
ATOM 753 N N . ASP A 1 92 ? -29.529 -14.125 5.178 1.00 53.66 92 ASP A N 1
ATOM 754 C CA . ASP A 1 92 ? -30.455 -14.595 4.134 1.00 53.66 92 ASP A CA 1
ATOM 755 C C . ASP A 1 92 ? -30.491 -16.131 3.947 1.00 53.66 92 ASP A C 1
ATOM 757 O O . ASP A 1 92 ? -30.956 -16.646 2.930 1.00 53.66 92 ASP A O 1
ATOM 761 N N . GLY A 1 93 ? -29.939 -16.906 4.891 1.00 55.47 93 GLY A N 1
ATOM 762 C CA . GLY A 1 93 ? -30.017 -18.380 4.906 1.00 55.47 93 GLY A CA 1
ATOM 763 C C . GLY A 1 93 ? -29.232 -19.124 3.806 1.00 55.47 93 GLY A C 1
ATOM 764 O O . GLY A 1 93 ? -29.045 -20.340 3.887 1.00 55.47 93 GLY A O 1
ATOM 765 N N . LYS A 1 94 ? -28.693 -18.428 2.799 1.00 54.53 94 LYS A N 1
ATOM 766 C CA . LYS A 1 94 ? -27.944 -19.019 1.677 1.00 54.53 94 LYS A CA 1
ATOM 767 C C . LYS A 1 94 ? -26.449 -19.152 1.998 1.00 54.53 94 LYS A C 1
ATOM 769 O O . LYS A 1 94 ? -25.601 -18.429 1.483 1.00 54.53 94 LYS A O 1
ATOM 774 N N . LYS A 1 95 ? -26.097 -20.148 2.820 1.00 61.69 95 LYS A N 1
ATOM 775 C CA . LYS A 1 95 ? -24.693 -20.480 3.168 1.00 61.69 95 LYS A CA 1
ATOM 776 C C . LYS A 1 95 ? -23.793 -20.748 1.948 1.00 61.69 95 LYS A C 1
ATOM 778 O O . LYS A 1 95 ? -22.590 -20.536 2.012 1.00 61.69 95 LYS A O 1
ATOM 783 N N . ILE A 1 96 ? -24.362 -21.199 0.830 1.00 68.56 96 ILE A N 1
ATOM 784 C CA . ILE A 1 96 ? -23.611 -21.530 -0.392 1.00 68.56 96 ILE A CA 1
ATOM 785 C C . ILE A 1 96 ? -23.156 -20.263 -1.134 1.00 68.56 96 ILE A C 1
ATOM 787 O O . ILE A 1 96 ? -22.028 -20.211 -1.624 1.00 68.56 96 ILE A O 1
ATOM 791 N N . THR A 1 97 ? -23.977 -19.206 -1.174 1.00 69.62 97 THR A N 1
ATOM 792 C CA . THR A 1 97 ? -23.621 -17.962 -1.880 1.00 69.62 97 THR A CA 1
ATOM 793 C C . THR A 1 97 ? -22.494 -17.206 -1.183 1.00 69.62 97 THR A C 1
ATOM 795 O O . THR A 1 97 ? -21.662 -16.605 -1.858 1.00 69.62 97 THR A O 1
ATOM 798 N N . SER A 1 98 ? -22.407 -17.278 0.150 1.00 66.19 98 SER A N 1
ATOM 799 C CA . SER A 1 98 ? -21.308 -16.657 0.899 1.00 66.19 98 SER A CA 1
ATOM 800 C C . SER A 1 98 ? -19.974 -17.380 0.683 1.00 66.19 98 SER A C 1
ATOM 802 O O . SER A 1 98 ? -18.945 -16.722 0.538 1.00 66.19 98 SER A O 1
ATOM 804 N N . ILE A 1 99 ? -19.986 -18.713 0.573 1.00 69.75 99 ILE 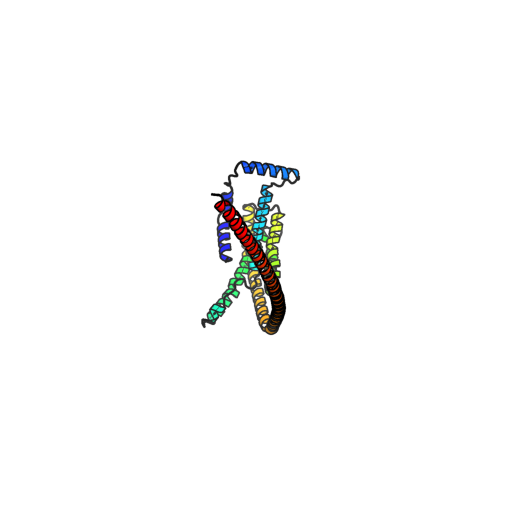A N 1
ATOM 805 C CA . ILE A 1 99 ? -18.794 -19.514 0.255 1.00 69.75 99 ILE A CA 1
ATOM 806 C C . ILE A 1 99 ? -18.318 -19.231 -1.174 1.00 69.75 99 ILE A C 1
ATOM 808 O O . ILE A 1 99 ? -17.129 -19.011 -1.384 1.00 69.75 99 ILE A O 1
ATOM 812 N N . ILE A 1 100 ? -19.223 -19.170 -2.156 1.00 75.06 100 ILE A N 1
ATOM 813 C CA . ILE A 1 100 ? -18.858 -18.846 -3.547 1.00 75.06 100 ILE A CA 1
ATOM 814 C C . ILE A 1 100 ? -18.289 -17.425 -3.641 1.00 75.06 100 ILE A C 1
ATOM 816 O O . ILE A 1 100 ? -17.235 -17.231 -4.245 1.00 75.06 100 ILE A O 1
ATOM 820 N N . ALA A 1 101 ? -18.926 -16.438 -3.002 1.00 71.44 101 ALA A N 1
ATOM 821 C CA . ALA A 1 101 ? -18.424 -15.062 -2.968 1.00 71.44 101 ALA A CA 1
ATOM 822 C C . ALA A 1 101 ? -17.032 -14.969 -2.318 1.00 71.44 101 ALA A C 1
ATOM 824 O O . ALA A 1 101 ? -16.168 -14.225 -2.792 1.00 71.44 101 ALA A O 1
ATOM 825 N N . TYR A 1 102 ? -16.794 -15.762 -1.269 1.00 71.88 102 TYR A N 1
ATOM 826 C CA . TYR A 1 102 ? -15.480 -15.916 -0.654 1.00 71.88 102 TYR A CA 1
ATOM 827 C C . TYR A 1 102 ? -14.476 -16.479 -1.674 1.00 71.88 102 TYR A C 1
ATOM 829 O O . TYR A 1 102 ? -13.482 -15.824 -1.986 1.00 71.88 102 TYR A O 1
ATOM 837 N N . VAL A 1 103 ? -14.756 -17.642 -2.269 1.00 75.25 103 VAL A N 1
ATOM 838 C CA . VAL A 1 103 ? -13.860 -18.299 -3.237 1.00 75.25 103 VAL A CA 1
ATOM 839 C C . VAL A 1 103 ? -13.531 -17.383 -4.418 1.00 75.25 103 VAL A C 1
ATOM 841 O O . VAL A 1 103 ? -12.356 -17.192 -4.717 1.00 75.25 103 VAL A O 1
ATOM 844 N N . VAL A 1 104 ? -14.522 -16.744 -5.045 1.00 77.12 104 VAL A N 1
ATOM 845 C CA . VAL A 1 104 ? -14.308 -15.854 -6.202 1.00 77.12 104 VAL A CA 1
ATOM 846 C C . VAL A 1 104 ? -13.397 -14.678 -5.851 1.00 77.12 104 VAL A C 1
ATOM 848 O O . VAL A 1 104 ? -12.436 -14.399 -6.569 1.00 77.12 104 VAL A O 1
ATOM 851 N N . LYS A 1 105 ? -13.633 -13.999 -4.724 1.00 75.06 105 LYS A N 1
ATOM 852 C CA . LYS A 1 105 ? -12.774 -12.883 -4.300 1.00 75.06 105 LYS A CA 1
ATOM 853 C C . LYS A 1 105 ? -11.326 -13.331 -4.115 1.00 75.06 105 LYS A C 1
ATOM 855 O O . LYS A 1 105 ? -10.389 -12.639 -4.513 1.00 75.06 105 LYS A O 1
ATOM 860 N N . TYR A 1 106 ? -11.147 -14.476 -3.475 1.00 72.88 106 TYR A N 1
ATOM 861 C CA . TYR A 1 106 ? -9.848 -14.894 -2.985 1.00 72.88 106 TYR A CA 1
ATOM 862 C C . TYR A 1 106 ? -9.017 -15.650 -4.024 1.00 72.88 106 TYR A C 1
ATOM 864 O O . TYR A 1 106 ? -7.796 -15.494 -4.012 1.00 72.88 106 TYR A O 1
ATOM 872 N N . VAL A 1 107 ? -9.661 -16.392 -4.924 1.00 74.00 107 VAL A N 1
ATOM 873 C CA . VAL A 1 107 ? -9.021 -17.168 -5.996 1.00 74.00 107 VAL A CA 1
ATOM 874 C C . VAL A 1 107 ? -8.921 -16.374 -7.298 1.00 74.00 107 VAL A C 1
ATOM 876 O O . VAL A 1 107 ? -7.975 -16.579 -8.044 1.00 74.00 107 VAL A O 1
ATOM 879 N N . VAL A 1 108 ? -9.851 -15.451 -7.578 1.00 75.94 108 VAL A N 1
ATOM 880 C CA . VAL A 1 108 ? -9.894 -14.743 -8.873 1.00 75.94 108 VAL A CA 1
ATOM 881 C C . VAL A 1 108 ? -9.508 -13.277 -8.738 1.00 75.94 108 VAL A C 1
ATOM 883 O O . VAL A 1 108 ? -8.569 -12.820 -9.386 1.00 75.94 108 VAL A O 1
ATOM 886 N N . VAL A 1 109 ? -10.201 -12.524 -7.878 1.00 79.06 109 VAL A N 1
ATOM 887 C CA . VAL A 1 109 ? -10.010 -11.063 -7.823 1.00 79.06 109 VAL A CA 1
ATOM 888 C C . VAL A 1 109 ? -8.621 -10.707 -7.313 1.00 79.06 109 VAL A C 1
ATOM 890 O O . VAL A 1 109 ? -7.963 -9.824 -7.855 1.00 79.06 109 VAL A O 1
ATOM 893 N N . PHE A 1 110 ? -8.152 -11.406 -6.284 1.00 76.69 110 PHE A N 1
ATOM 894 C CA . PHE A 1 110 ? -6.852 -11.107 -5.709 1.00 76.69 110 PHE A CA 1
ATOM 895 C C . PHE A 1 110 ? -5.680 -11.355 -6.684 1.00 76.69 110 PHE A C 1
ATOM 897 O O . PHE A 1 110 ? -4.888 -10.428 -6.880 1.00 76.69 110 PHE A O 1
ATOM 904 N N . PRO A 1 111 ? -5.559 -12.528 -7.340 1.00 78.62 111 PRO A N 1
ATOM 905 C CA . PRO A 1 111 ? -4.492 -12.754 -8.317 1.00 78.62 111 PRO A CA 1
ATOM 906 C C . PRO A 1 111 ? -4.527 -11.790 -9.492 1.00 78.62 111 PRO A C 1
ATOM 908 O O . PRO A 1 111 ? -3.477 -11.376 -9.971 1.00 78.62 111 PRO A O 1
ATOM 911 N N . LEU A 1 112 ? -5.726 -11.385 -9.911 1.00 83.56 112 LEU A N 1
ATOM 912 C CA . LEU A 1 112 ? -5.897 -10.394 -10.963 1.00 83.56 112 LEU A CA 1
ATOM 913 C C . LEU A 1 112 ? -5.309 -9.041 -10.553 1.00 83.56 112 LEU A C 1
ATOM 915 O O . LEU A 1 112 ? -4.597 -8.422 -11.335 1.00 83.56 112 LEU A O 1
ATOM 919 N N . VAL A 1 113 ? -5.536 -8.600 -9.314 1.00 83.69 113 VAL A N 1
ATOM 920 C CA . VAL A 1 113 ? -4.939 -7.351 -8.823 1.00 83.69 113 VAL A CA 1
ATOM 921 C C . VAL A 1 113 ? -3.413 -7.459 -8.756 1.00 83.69 113 VAL A C 1
ATOM 923 O O . VAL A 1 113 ? -2.718 -6.530 -9.159 1.00 83.69 113 VAL A O 1
ATOM 926 N N . VAL A 1 114 ? -2.876 -8.586 -8.283 1.00 83.81 114 VAL A N 1
ATOM 927 C CA . VAL A 1 114 ? -1.425 -8.831 -8.271 1.00 83.81 114 VAL A CA 1
ATOM 928 C C . VAL A 1 114 ? -0.838 -8.814 -9.682 1.00 83.81 114 VAL A C 1
ATOM 930 O O . VAL A 1 114 ? 0.183 -8.166 -9.892 1.00 83.81 114 VAL A O 1
ATOM 933 N N . LEU A 1 115 ? -1.497 -9.467 -10.641 1.00 86.00 115 LEU A N 1
ATOM 934 C CA . LEU A 1 115 ? -1.107 -9.488 -12.049 1.00 86.00 115 LEU A CA 1
ATOM 935 C C . LEU A 1 115 ? -1.069 -8.075 -12.637 1.00 86.00 115 LEU A C 1
ATOM 937 O O . LEU A 1 115 ? -0.055 -7.692 -13.211 1.00 86.00 115 LEU A O 1
ATOM 941 N N . VAL A 1 116 ? -2.143 -7.296 -12.469 1.00 86.25 116 VAL A N 1
ATOM 942 C CA . VAL A 1 116 ? -2.214 -5.918 -12.982 1.00 86.25 116 VAL A CA 1
ATOM 943 C C . VAL A 1 116 ? -1.038 -5.099 -12.460 1.00 86.25 116 VAL A C 1
ATOM 945 O O . VAL A 1 116 ? -0.353 -4.442 -13.238 1.00 86.25 116 VAL A O 1
ATOM 948 N N . TRP A 1 117 ? -0.744 -5.182 -11.162 1.00 86.44 117 TRP A N 1
ATOM 949 C CA . TRP A 1 117 ? 0.347 -4.399 -10.586 1.00 86.44 117 TRP A CA 1
ATOM 950 C C . TRP A 1 117 ? 1.729 -4.900 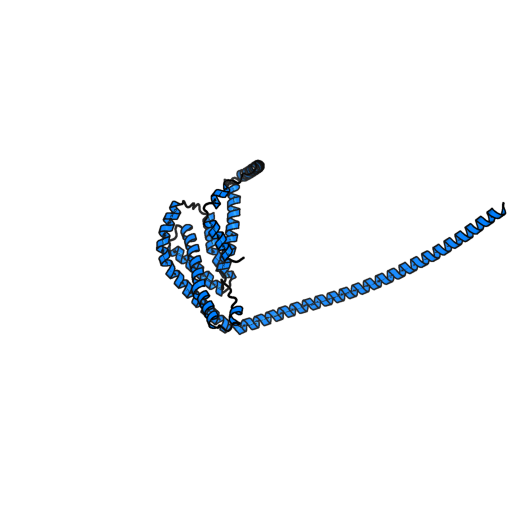-10.947 1.00 86.44 117 TRP A C 1
ATOM 952 O O . TRP A 1 117 ? 2.627 -4.091 -11.157 1.00 86.44 117 TRP A O 1
ATOM 962 N N . PHE A 1 118 ? 1.898 -6.211 -11.055 1.00 89.56 118 PHE A N 1
ATOM 963 C CA . PHE A 1 118 ? 3.129 -6.790 -11.558 1.00 89.56 118 PHE A CA 1
ATOM 964 C C . PHE A 1 118 ? 3.430 -6.287 -12.977 1.00 89.56 118 PHE A C 1
ATOM 966 O O . PHE A 1 118 ? 4.552 -5.855 -13.232 1.00 89.56 118 PHE A O 1
ATOM 973 N N . VAL A 1 119 ? 2.433 -6.276 -13.870 1.00 87.81 119 VAL A N 1
ATOM 974 C CA . VAL A 1 119 ? 2.588 -5.755 -15.237 1.00 87.81 119 VAL A CA 1
ATOM 975 C C . VAL A 1 119 ? 2.931 -4.271 -15.202 1.00 87.81 119 VAL A C 1
ATOM 977 O O . VAL A 1 119 ? 3.953 -3.888 -15.753 1.00 87.81 119 VAL A O 1
ATOM 980 N N . VAL A 1 120 ? 2.149 -3.455 -14.489 1.00 88.00 120 VAL A N 1
ATOM 981 C CA . VAL A 1 120 ? 2.377 -2.003 -14.394 1.00 88.00 120 VAL A CA 1
ATOM 982 C C . VAL A 1 120 ? 3.795 -1.686 -13.908 1.00 88.00 120 VAL A C 1
ATOM 984 O O . VAL A 1 120 ? 4.506 -0.909 -14.540 1.00 88.00 120 VAL A O 1
ATOM 987 N N . TYR A 1 121 ? 4.238 -2.305 -12.812 1.00 89.62 121 TYR A N 1
ATOM 988 C CA . TYR A 1 121 ? 5.578 -2.075 -12.277 1.00 89.62 121 TYR A CA 1
ATOM 989 C C . TYR A 1 121 ? 6.687 -2.591 -13.186 1.00 89.62 121 TYR A C 1
ATOM 991 O O . TYR A 1 121 ? 7.712 -1.927 -13.312 1.00 89.62 121 TYR A O 1
ATOM 999 N N . SER A 1 122 ? 6.488 -3.748 -13.817 1.00 89.56 122 SER A N 1
ATOM 1000 C CA . SER A 1 122 ? 7.470 -4.307 -14.745 1.00 89.56 122 SER A CA 1
ATOM 1001 C C . SER A 1 122 ? 7.611 -3.446 -15.981 1.00 89.56 122 SER A C 1
ATOM 1003 O O . SER A 1 122 ? 8.732 -3.180 -16.383 1.00 89.56 122 SER A O 1
ATOM 1005 N N . THR A 1 123 ? 6.506 -2.952 -16.536 1.00 85.88 123 THR A N 1
ATOM 1006 C CA . THR A 1 123 ? 6.526 -2.003 -17.646 1.00 85.88 123 THR A CA 1
ATOM 1007 C C . THR A 1 123 ? 7.292 -0.748 -17.246 1.00 85.88 123 THR A C 1
ATOM 1009 O O . THR A 1 123 ? 8.273 -0.410 -17.898 1.00 85.88 123 THR A O 1
ATOM 1012 N N . PHE A 1 124 ? 6.930 -0.095 -16.138 1.00 86.62 124 PHE A N 1
ATOM 1013 C CA . PHE A 1 124 ? 7.639 1.115 -15.721 1.00 86.62 124 PHE A CA 1
ATOM 1014 C C . PHE A 1 124 ? 9.137 0.885 -15.486 1.00 86.62 124 PHE A C 1
ATOM 1016 O O . PHE A 1 124 ? 9.951 1.681 -15.946 1.00 86.62 124 PHE A O 1
ATOM 1023 N N . LEU A 1 125 ? 9.507 -0.195 -14.791 1.00 87.75 125 LEU A N 1
ATOM 1024 C CA . LEU A 1 125 ? 10.906 -0.495 -14.497 1.00 87.75 125 LEU A CA 1
ATOM 1025 C C . LEU A 1 125 ? 11.681 -0.886 -15.762 1.00 87.75 125 LEU A C 1
ATOM 1027 O O . LEU A 1 125 ? 12.813 -0.456 -15.920 1.00 87.75 125 LEU A O 1
ATOM 1031 N N . PHE A 1 126 ? 11.069 -1.636 -16.678 1.00 86.69 126 PHE A N 1
ATOM 1032 C CA . PHE A 1 126 ? 11.670 -2.014 -17.957 1.00 86.69 126 PHE A CA 1
ATOM 1033 C C . PHE A 1 126 ? 11.981 -0.798 -18.837 1.00 86.69 126 PHE A C 1
ATOM 1035 O O . PHE A 1 126 ? 13.057 -0.717 -19.424 1.00 86.69 126 PHE A O 1
ATOM 1042 N N . PHE A 1 127 ? 11.068 0.176 -18.899 1.00 82.00 127 PHE A N 1
ATOM 1043 C CA . PHE A 1 127 ? 11.331 1.413 -19.627 1.00 82.00 127 PHE A CA 1
ATOM 1044 C C . PHE A 1 127 ? 12.418 2.237 -18.932 1.00 82.00 127 PHE A C 1
ATOM 1046 O O . PHE A 1 127 ? 13.398 2.609 -19.572 1.00 82.00 127 PHE A O 1
ATOM 1053 N N . MET A 1 128 ? 12.291 2.472 -17.623 1.00 83.44 128 MET A N 1
ATOM 1054 C CA . MET A 1 128 ? 13.195 3.357 -16.877 1.00 83.44 128 MET A CA 1
ATOM 1055 C C . MET A 1 128 ? 14.601 2.786 -16.646 1.00 83.44 128 MET A C 1
ATOM 1057 O O . MET A 1 128 ? 15.530 3.558 -16.433 1.00 83.44 128 MET A O 1
ATOM 1061 N N . ALA A 1 129 ? 14.778 1.464 -16.662 1.00 83.94 129 ALA A N 1
ATOM 1062 C CA . ALA A 1 129 ? 16.052 0.805 -16.381 1.00 83.94 129 ALA A CA 1
ATOM 1063 C C . ALA A 1 129 ? 16.531 -0.010 -17.600 1.00 83.94 129 ALA A C 1
ATOM 1065 O O . ALA A 1 129 ? 16.483 -1.242 -17.570 1.00 83.94 129 ALA A O 1
ATOM 1066 N N . PRO A 1 130 ? 16.998 0.665 -18.672 1.00 79.31 130 PRO A N 1
ATOM 1067 C CA . PRO A 1 130 ? 17.382 0.026 -19.935 1.00 79.31 130 PRO A CA 1
ATOM 1068 C C . PRO A 1 130 ? 18.512 -1.000 -19.791 1.00 79.31 130 PRO A C 1
ATOM 1070 O O . PRO A 1 130 ? 18.602 -1.925 -20.592 1.00 79.31 130 PRO A O 1
ATOM 1073 N N . ASP A 1 131 ? 19.365 -0.836 -18.781 1.00 84.31 131 ASP A N 1
ATOM 1074 C CA . ASP A 1 131 ? 20.545 -1.676 -18.562 1.00 84.31 131 ASP A CA 1
ATOM 1075 C C . ASP A 1 131 ? 20.227 -2.989 -17.826 1.00 84.31 131 ASP A C 1
ATOM 1077 O O . ASP A 1 131 ? 21.095 -3.853 -17.682 1.00 84.31 131 ASP A O 1
ATOM 1081 N N . LEU A 1 132 ? 18.998 -3.155 -17.322 1.00 86.38 132 LEU A N 1
ATOM 1082 C CA . LEU A 1 132 ? 18.582 -4.378 -16.639 1.00 86.38 132 LEU A CA 1
ATOM 1083 C C . LEU A 1 132 ? 18.030 -5.391 -17.640 1.00 86.38 132 LEU A C 1
ATOM 1085 O O . LEU A 1 132 ? 17.185 -5.071 -18.474 1.00 86.38 132 LEU A O 1
ATOM 1089 N N . SER A 1 133 ? 18.438 -6.654 -17.499 1.00 89.56 133 SER A N 1
ATOM 1090 C CA . SER A 1 133 ? 17.800 -7.736 -18.247 1.00 89.56 133 SER A CA 1
ATOM 1091 C C . SER A 1 133 ? 16.330 -7.887 -17.843 1.00 89.56 133 SER A C 1
ATOM 1093 O O . SER A 1 133 ? 15.952 -7.669 -16.686 1.00 89.56 133 SER A O 1
ATOM 1095 N N . ILE A 1 134 ? 15.489 -8.305 -18.790 1.00 86.62 134 ILE A N 1
ATOM 1096 C CA . ILE A 1 134 ? 14.041 -8.462 -18.578 1.00 86.62 134 ILE A CA 1
ATOM 1097 C C . ILE A 1 134 ? 13.758 -9.466 -17.452 1.00 86.62 134 ILE A C 1
ATOM 1099 O O . ILE A 1 134 ? 12.862 -9.261 -16.630 1.00 86.62 134 ILE A O 1
ATOM 1103 N N . GLU A 1 135 ? 14.561 -10.529 -17.357 1.00 88.50 135 GLU A N 1
ATOM 1104 C CA . GLU A 1 135 ? 14.471 -11.510 -16.276 1.00 88.50 135 GLU A CA 1
ATOM 1105 C C . GLU A 1 135 ? 14.696 -10.871 -14.904 1.00 88.50 135 GLU A C 1
ATOM 1107 O O . GLU A 1 135 ? 13.986 -11.194 -13.948 1.00 88.50 135 GLU A O 1
ATOM 1112 N N . LEU A 1 136 ? 15.663 -9.954 -14.802 1.00 90.88 136 LEU A N 1
ATOM 1113 C CA . LEU A 1 136 ? 15.985 -9.276 -13.554 1.00 90.88 136 LEU A CA 1
ATOM 1114 C C . LEU A 1 136 ? 14.909 -8.253 -13.182 1.00 90.88 136 LEU A C 1
ATOM 1116 O O . LEU A 1 136 ? 14.521 -8.189 -12.016 1.00 90.88 136 LEU A O 1
ATOM 1120 N N . VAL A 1 137 ? 14.368 -7.516 -14.159 1.00 90.69 137 VAL A N 1
ATOM 1121 C CA . VAL A 1 137 ? 13.219 -6.616 -13.961 1.00 90.69 137 VAL A CA 1
ATOM 1122 C C . VAL A 1 137 ? 12.050 -7.383 -13.344 1.00 90.69 137 VAL A C 1
ATOM 1124 O O . VAL A 1 137 ? 11.535 -7.001 -12.292 1.00 90.69 137 VAL A O 1
ATOM 1127 N N . PHE A 1 138 ? 11.668 -8.511 -13.945 1.00 90.12 138 PHE A N 1
ATOM 1128 C CA . PHE A 1 138 ? 10.573 -9.336 -13.436 1.00 90.12 138 PHE A CA 1
ATOM 1129 C C . PHE A 1 138 ? 10.872 -9.908 -12.054 1.00 90.12 138 PHE A C 1
ATOM 1131 O O . PHE A 1 138 ? 9.992 -9.889 -11.193 1.00 90.12 138 PHE A O 1
ATOM 1138 N N . LEU A 1 139 ? 12.104 -10.365 -11.815 1.00 90.69 139 LEU A N 1
ATOM 1139 C CA . LEU A 1 139 ? 12.537 -10.872 -10.514 1.00 90.69 139 LEU A CA 1
ATOM 1140 C C . LEU A 1 139 ? 12.419 -9.802 -9.424 1.00 90.69 139 LEU A C 1
ATOM 1142 O O . LEU A 1 139 ? 11.882 -10.080 -8.350 1.00 90.69 139 LEU A O 1
ATOM 1146 N N . VAL A 1 140 ? 12.880 -8.577 -9.683 1.00 92.75 140 VAL A N 1
ATOM 1147 C CA . VAL A 1 140 ? 12.794 -7.464 -8.725 1.00 92.75 140 VAL A CA 1
ATOM 1148 C C . VAL A 1 140 ? 11.335 -7.114 -8.447 1.00 92.75 140 VAL A C 1
ATOM 1150 O O . VAL A 1 140 ? 10.928 -7.021 -7.286 1.00 92.75 140 VAL A O 1
ATOM 1153 N N . VAL A 1 141 ? 10.522 -6.982 -9.496 1.00 92.88 141 VAL A N 1
ATOM 1154 C CA . VAL A 1 141 ? 9.117 -6.586 -9.366 1.00 92.88 141 VAL A CA 1
ATOM 1155 C C . VAL A 1 141 ? 8.306 -7.651 -8.634 1.00 92.88 141 VAL A C 1
ATOM 1157 O O . VAL A 1 141 ? 7.573 -7.314 -7.704 1.00 92.88 141 VAL A O 1
ATOM 1160 N N . ILE A 1 142 ? 8.444 -8.937 -8.983 1.00 91.31 142 ILE A N 1
ATOM 1161 C CA . ILE A 1 142 ? 7.709 -10.002 -8.287 1.00 91.31 142 ILE A CA 1
ATOM 1162 C C . ILE A 1 142 ? 8.154 -10.124 -6.831 1.00 91.31 142 ILE A C 1
ATOM 1164 O O . ILE A 1 142 ? 7.310 -10.298 -5.951 1.00 91.31 142 ILE A O 1
ATOM 1168 N N . SER A 1 143 ? 9.456 -9.976 -6.560 1.00 93.38 143 SER A N 1
ATOM 1169 C CA . SER A 1 143 ? 9.997 -10.021 -5.200 1.00 93.38 143 SER A CA 1
ATOM 1170 C C . SER A 1 143 ? 9.419 -8.895 -4.356 1.00 93.38 143 SER A C 1
ATOM 1172 O O . SER A 1 143 ? 8.983 -9.139 -3.229 1.00 93.38 143 SER A O 1
ATOM 1174 N N . LEU A 1 144 ? 9.323 -7.680 -4.905 1.00 93.75 144 LEU A N 1
ATOM 1175 C CA . LEU A 1 144 ? 8.689 -6.574 -4.200 1.00 93.75 144 LEU A CA 1
ATOM 1176 C C . LEU A 1 144 ? 7.193 -6.817 -3.997 1.00 93.75 144 LEU A C 1
ATOM 1178 O O . LEU A 1 144 ? 6.700 -6.665 -2.883 1.00 93.75 144 LEU A O 1
ATOM 1182 N N . VAL A 1 145 ? 6.466 -7.220 -5.041 1.00 92.38 145 VAL A N 1
ATOM 1183 C CA . VAL A 1 145 ? 5.022 -7.478 -4.954 1.00 92.38 145 VAL A CA 1
ATOM 1184 C C . VAL A 1 145 ? 4.724 -8.519 -3.874 1.00 92.38 145 VAL A C 1
ATOM 1186 O O . VAL A 1 145 ? 3.841 -8.297 -3.047 1.00 92.38 145 VAL A O 1
ATOM 1189 N N . VAL A 1 146 ? 5.491 -9.610 -3.822 1.00 91.94 146 VAL A N 1
ATOM 1190 C CA . VAL A 1 146 ? 5.369 -10.645 -2.788 1.00 91.94 146 VAL A CA 1
ATOM 1191 C C . VAL A 1 146 ? 5.765 -10.124 -1.408 1.00 91.94 146 VAL A C 1
ATOM 1193 O O . VAL A 1 146 ? 5.049 -10.386 -0.443 1.00 91.94 146 VAL A O 1
ATOM 1196 N N . THR A 1 147 ? 6.832 -9.330 -1.302 1.00 94.56 147 THR A N 1
ATOM 1197 C CA . THR A 1 147 ? 7.238 -8.683 -0.041 1.00 94.56 147 THR A CA 1
ATOM 1198 C C . THR A 1 147 ? 6.101 -7.825 0.509 1.00 94.56 147 THR A C 1
ATOM 1200 O O . THR A 1 147 ? 5.712 -7.990 1.663 1.00 94.56 147 THR A O 1
ATOM 1203 N N . VAL A 1 148 ? 5.476 -6.994 -0.330 1.00 93.62 148 VAL A N 1
ATOM 1204 C CA . VAL A 1 148 ? 4.315 -6.184 0.060 1.00 93.62 148 VAL A CA 1
ATOM 1205 C C . VAL A 1 148 ? 3.168 -7.065 0.566 1.00 93.62 148 VAL A C 1
ATOM 1207 O O . VAL A 1 148 ? 2.522 -6.707 1.551 1.00 93.62 148 VAL A O 1
ATOM 1210 N N . ARG A 1 149 ? 2.929 -8.238 -0.043 1.00 90.69 149 ARG A N 1
ATOM 1211 C CA . ARG A 1 149 ? 1.911 -9.190 0.443 1.00 90.69 149 ARG A CA 1
ATOM 1212 C C . ARG A 1 149 ? 2.246 -9.762 1.795 1.00 90.69 149 ARG A C 1
ATOM 1214 O O . ARG A 1 149 ? 1.427 -9.650 2.700 1.00 90.69 149 ARG A O 1
ATOM 1221 N N . ILE A 1 150 ? 3.439 -10.310 1.959 1.00 91.94 150 ILE A N 1
ATOM 1222 C CA . ILE A 1 150 ? 3.878 -10.871 3.236 1.00 91.94 150 ILE A CA 1
ATOM 1223 C C . ILE A 1 150 ? 3.776 -9.803 4.335 1.00 91.94 150 ILE A C 1
ATOM 1225 O O . ILE A 1 150 ? 3.195 -10.048 5.394 1.00 91.94 150 ILE A O 1
ATOM 1229 N N . SER A 1 151 ? 4.249 -8.584 4.062 1.00 92.81 151 SER A N 1
ATOM 1230 C CA . SER A 1 151 ? 4.168 -7.468 5.003 1.00 92.81 151 SER A CA 1
ATOM 1231 C C . SER A 1 151 ? 2.734 -7.053 5.320 1.00 92.81 151 SER A C 1
ATOM 1233 O O . SER A 1 151 ? 2.465 -6.725 6.471 1.00 92.81 151 SER A O 1
ATOM 1235 N N . ALA A 1 152 ? 1.792 -7.127 4.374 1.00 90.94 152 ALA A N 1
ATOM 1236 C CA . ALA A 1 152 ? 0.392 -6.766 4.618 1.00 90.94 152 ALA A CA 1
ATOM 1237 C C . ALA A 1 152 ? -0.285 -7.688 5.649 1.00 90.94 152 ALA A C 1
ATOM 1239 O O . ALA A 1 152 ? -1.174 -7.251 6.379 1.00 90.94 152 ALA A O 1
ATOM 1240 N N . TYR A 1 153 ? 0.158 -8.947 5.755 1.00 86.62 153 TYR A N 1
ATOM 1241 C CA . TYR A 1 153 ? -0.292 -9.881 6.797 1.00 86.62 153 TYR A CA 1
ATOM 1242 C C . TYR A 1 153 ? 0.417 -9.682 8.144 1.00 86.62 153 TYR A C 1
ATOM 1244 O O . TYR A 1 153 ? -0.098 -10.129 9.171 1.00 86.62 153 TYR A O 1
ATOM 1252 N N . TYR A 1 154 ? 1.568 -9.005 8.156 1.00 88.31 154 TYR A N 1
ATOM 1253 C CA . TYR A 1 154 ? 2.294 -8.654 9.374 1.00 88.31 154 TYR A CA 1
ATOM 1254 C C . TYR A 1 154 ? 1.844 -7.300 9.943 1.00 88.31 154 TYR A C 1
ATOM 1256 O O . TYR A 1 154 ? 1.277 -7.252 11.034 1.00 88.31 154 TYR A O 1
ATOM 1264 N N . LYS A 1 155 ? 2.076 -6.210 9.201 1.00 89.25 155 LYS A N 1
ATOM 1265 C CA . LYS A 1 155 ? 1.656 -4.836 9.509 1.00 89.25 155 LYS A CA 1
ATOM 1266 C C . LYS A 1 155 ? 1.421 -4.063 8.212 1.00 89.25 155 LYS A C 1
ATOM 1268 O O . LYS A 1 155 ? 2.330 -3.921 7.396 1.00 89.25 155 LYS A O 1
ATOM 1273 N N . GLU A 1 156 ? 0.226 -3.497 8.057 1.00 88.44 156 GLU A N 1
ATOM 1274 C CA . GLU A 1 156 ? -0.146 -2.757 6.845 1.00 88.44 156 GLU A CA 1
ATOM 1275 C C . GLU A 1 156 ? 0.765 -1.547 6.591 1.00 88.44 156 GLU A C 1
ATOM 1277 O O . GLU A 1 156 ? 1.076 -1.244 5.445 1.00 88.44 156 GLU A O 1
ATOM 1282 N N . ASP A 1 157 ? 1.253 -0.883 7.640 1.00 89.31 157 ASP A N 1
ATOM 1283 C CA . ASP A 1 157 ? 2.154 0.266 7.490 1.00 89.31 157 ASP A CA 1
ATOM 1284 C C . ASP A 1 157 ? 3.510 -0.123 6.896 1.00 89.31 157 ASP A C 1
ATOM 1286 O O . ASP A 1 157 ? 4.011 0.566 6.013 1.00 89.31 157 ASP A O 1
ATOM 1290 N N . LEU A 1 158 ? 4.035 -1.297 7.256 1.00 91.50 158 LEU A N 1
ATOM 1291 C CA . LEU A 1 158 ? 5.249 -1.829 6.638 1.00 91.50 158 LEU A CA 1
ATOM 1292 C C . LEU A 1 158 ? 5.018 -2.167 5.156 1.00 91.50 158 LEU A C 1
ATOM 1294 O O . LEU A 1 158 ? 5.852 -1.878 4.302 1.00 91.50 158 LEU A O 1
ATOM 1298 N N . ALA A 1 159 ? 3.857 -2.740 4.831 1.00 94.44 159 ALA A N 1
ATOM 1299 C CA . ALA A 1 159 ? 3.481 -3.010 3.445 1.00 94.44 159 ALA A CA 1
ATOM 1300 C C . ALA A 1 159 ? 3.362 -1.722 2.620 1.00 94.44 159 ALA A C 1
ATOM 1302 O O . ALA A 1 159 ? 3.740 -1.705 1.448 1.00 94.44 159 ALA A O 1
ATOM 1303 N N . LYS A 1 160 ? 2.867 -0.634 3.229 1.00 94.44 160 LYS A N 1
ATOM 1304 C CA . LYS A 1 160 ? 2.805 0.689 2.597 1.00 94.44 160 LYS A CA 1
ATOM 1305 C C . LYS A 1 160 ? 4.200 1.192 2.259 1.00 94.44 160 LYS A C 1
ATOM 1307 O O . LYS A 1 160 ? 4.364 1.765 1.190 1.00 94.44 160 LYS A O 1
ATOM 1312 N N . ASP A 1 161 ? 5.181 0.978 3.126 1.00 94.88 161 ASP A N 1
ATOM 1313 C CA . ASP A 1 161 ? 6.549 1.437 2.883 1.00 94.88 161 ASP A CA 1
ATOM 1314 C C . ASP A 1 161 ? 7.218 0.663 1.747 1.00 94.88 161 ASP A C 1
ATOM 1316 O O . ASP A 1 161 ? 7.766 1.283 0.837 1.00 94.88 161 ASP A O 1
ATOM 1320 N N . PHE A 1 162 ? 7.049 -0.662 1.696 1.00 94.88 162 PHE A N 1
ATOM 1321 C CA . PHE A 1 162 ? 7.524 -1.457 0.560 1.00 94.88 162 PHE A CA 1
ATOM 1322 C C . PHE A 1 162 ? 6.811 -1.107 -0.755 1.00 94.88 162 PHE A C 1
ATOM 1324 O O . PHE A 1 162 ? 7.454 -1.005 -1.797 1.00 94.88 162 PHE A O 1
ATOM 1331 N N . ALA A 1 163 ? 5.498 -0.863 -0.731 1.00 93.00 163 ALA A N 1
ATOM 1332 C CA . ALA A 1 163 ? 4.724 -0.560 -1.939 1.00 93.00 163 ALA A CA 1
ATOM 1333 C C . ALA A 1 163 ? 5.120 0.772 -2.606 1.00 93.00 163 ALA A C 1
ATOM 1335 O O . ALA A 1 163 ? 4.880 0.963 -3.799 1.00 93.00 163 ALA A O 1
ATOM 1336 N N . LYS A 1 164 ? 5.727 1.695 -1.850 1.00 93.94 164 LYS A N 1
ATOM 1337 C CA . LYS A 1 164 ? 6.219 2.982 -2.362 1.00 93.94 164 LYS A CA 1
ATOM 1338 C C . LYS A 1 164 ? 7.585 2.878 -3.046 1.00 93.94 164 LYS A C 1
ATOM 1340 O O . LYS A 1 164 ? 7.939 3.798 -3.778 1.00 93.94 164 LYS A O 1
ATOM 1345 N N . LEU A 1 165 ? 8.336 1.789 -2.836 1.00 92.88 165 LEU A N 1
ATOM 1346 C CA . LEU A 1 165 ? 9.728 1.686 -3.288 1.00 92.88 165 LEU A CA 1
ATOM 1347 C C . LEU A 1 165 ? 9.872 1.808 -4.805 1.00 92.88 165 LEU A C 1
ATOM 1349 O O . LEU A 1 165 ? 10.624 2.664 -5.251 1.00 92.88 165 LEU A O 1
ATOM 1353 N N . ILE A 1 166 ? 9.137 1.018 -5.599 1.00 89.19 166 ILE A N 1
ATOM 1354 C CA . ILE A 1 166 ? 9.217 1.126 -7.067 1.00 89.19 166 ILE A CA 1
ATOM 1355 C C . ILE A 1 166 ? 8.746 2.500 -7.555 1.00 89.19 166 ILE A C 1
ATOM 1357 O O . ILE A 1 166 ? 9.514 3.145 -8.257 1.00 89.19 166 ILE A O 1
ATOM 1361 N N . PRO A 1 167 ? 7.556 3.010 -7.183 1.00 89.94 167 PRO A N 1
ATOM 1362 C CA . PRO A 1 167 ? 7.134 4.325 -7.652 1.00 89.94 167 PRO A CA 1
ATOM 1363 C C . PRO A 1 167 ? 8.119 5.454 -7.328 1.00 89.94 167 PRO A C 1
ATOM 1365 O O . PRO A 1 167 ? 8.347 6.316 -8.174 1.00 89.94 167 PRO A O 1
ATOM 1368 N N . PHE A 1 168 ? 8.723 5.458 -6.136 1.00 91.00 168 PHE A N 1
ATOM 1369 C CA . PHE A 1 168 ? 9.727 6.466 -5.788 1.00 91.00 168 PHE A CA 1
ATOM 1370 C C . PHE A 1 168 ? 11.075 6.229 -6.464 1.00 91.00 168 PHE A C 1
ATOM 1372 O O . PHE A 1 168 ? 11.717 7.200 -6.848 1.00 91.00 168 PHE A O 1
ATOM 1379 N N . ALA A 1 169 ? 11.491 4.979 -6.664 1.00 89.88 169 ALA A N 1
ATOM 1380 C CA . ALA A 1 169 ? 12.691 4.676 -7.438 1.00 89.88 169 ALA A CA 1
ATOM 1381 C C . ALA A 1 169 ? 12.542 5.152 -8.888 1.00 89.88 169 ALA A C 1
ATOM 1383 O O . ALA A 1 169 ? 13.438 5.801 -9.413 1.00 89.88 169 ALA A O 1
ATOM 1384 N N . LEU A 1 170 ? 11.381 4.907 -9.502 1.00 87.00 170 LEU A N 1
ATOM 1385 C CA . LEU A 1 170 ? 11.060 5.383 -10.847 1.00 87.00 170 LEU A CA 1
ATOM 1386 C C . LEU A 1 170 ? 11.055 6.907 -10.919 1.00 87.00 170 LEU A C 1
ATOM 1388 O O . LEU A 1 170 ? 11.594 7.459 -11.865 1.00 87.00 170 LEU A O 1
ATOM 1392 N N . LEU A 1 171 ? 10.508 7.585 -9.906 1.00 87.25 171 LEU A N 1
ATOM 1393 C CA . LEU A 1 171 ? 10.586 9.043 -9.814 1.00 87.25 171 LEU A CA 1
ATOM 1394 C C . LEU A 1 171 ? 12.031 9.524 -9.732 1.00 87.25 171 LEU A C 1
ATOM 1396 O O . LEU A 1 171 ? 12.409 10.449 -10.432 1.00 87.25 171 LEU A O 1
ATOM 1400 N N . GLY A 1 172 ? 12.844 8.875 -8.898 1.00 87.38 172 GLY A N 1
ATOM 1401 C CA . GLY A 1 172 ? 14.261 9.190 -8.762 1.00 87.38 172 GLY A CA 1
ATOM 1402 C C . GLY A 1 172 ? 15.018 9.017 -10.078 1.00 87.38 172 GLY A C 1
ATOM 1403 O O . GLY A 1 172 ? 15.791 9.893 -10.452 1.00 87.38 172 GLY A O 1
ATOM 1404 N N . ILE A 1 173 ? 14.753 7.937 -10.816 1.00 84.00 173 ILE A N 1
ATOM 1405 C CA . ILE A 1 173 ? 15.337 7.714 -12.145 1.00 84.00 173 ILE A CA 1
ATOM 1406 C C . ILE A 1 173 ? 14.830 8.773 -13.129 1.00 84.00 173 ILE A C 1
ATOM 1408 O O . ILE A 1 173 ? 15.630 9.395 -13.819 1.00 84.00 173 ILE A O 1
ATOM 1412 N N . PHE A 1 174 ? 13.527 9.047 -13.155 1.00 80.19 174 PHE A N 1
ATOM 1413 C CA . PHE A 1 174 ? 12.928 10.042 -14.044 1.00 80.19 174 PHE A CA 1
ATOM 1414 C C . PHE A 1 174 ? 13.500 11.451 -13.826 1.00 80.19 174 PHE A C 1
ATOM 1416 O O . PHE A 1 174 ? 13.755 12.162 -14.786 1.00 80.19 174 PHE A O 1
ATOM 1423 N N . LEU A 1 175 ? 13.752 11.842 -12.574 1.00 82.19 175 LEU A N 1
ATOM 1424 C CA . LEU A 1 175 ? 14.318 13.154 -12.245 1.00 82.19 175 LEU A CA 1
ATOM 1425 C C . LEU A 1 175 ? 15.821 13.268 -12.509 1.00 82.19 175 LEU A C 1
ATOM 1427 O O . LEU A 1 175 ? 16.326 14.377 -12.650 1.00 82.19 175 LEU A O 1
ATOM 1431 N N . THR A 1 176 ? 16.552 12.154 -12.488 1.00 80.69 176 THR A N 1
ATOM 1432 C CA . THR A 1 176 ? 18.022 12.169 -12.604 1.00 80.69 176 THR A CA 1
ATOM 1433 C C . THR A 1 176 ? 18.519 11.793 -13.992 1.00 80.69 176 THR A C 1
ATOM 1435 O O . THR A 1 176 ? 19.680 12.043 -14.313 1.00 80.69 176 THR A O 1
ATOM 1438 N N . SER A 1 177 ? 17.671 11.184 -14.815 1.00 68.06 177 SER A N 1
ATOM 1439 C CA . SER A 1 177 ? 18.066 10.647 -16.107 1.00 68.06 177 SER A CA 1
ATOM 1440 C C . SER A 1 177 ? 17.571 11.530 -17.256 1.00 68.06 177 SER A C 1
ATOM 1442 O O . SER A 1 177 ? 16.423 11.958 -17.285 1.00 68.06 177 SER A O 1
ATOM 1444 N N . ASN A 1 178 ? 18.432 11.762 -18.251 1.00 62.09 178 ASN A N 1
ATOM 1445 C CA . ASN A 1 178 ? 18.073 12.426 -19.512 1.00 62.09 178 ASN A CA 1
ATOM 1446 C C . ASN A 1 178 ? 17.365 11.458 -20.482 1.00 62.09 178 ASN A C 1
ATOM 1448 O O . ASN A 1 178 ? 17.601 11.500 -21.691 1.00 62.09 178 ASN A O 1
ATOM 1452 N N . ILE A 1 179 ? 16.563 10.518 -19.969 1.00 59.81 179 ILE A N 1
ATOM 1453 C CA . ILE A 1 179 ? 15.919 9.498 -20.801 1.00 59.81 179 ILE A CA 1
ATOM 1454 C C . ILE A 1 179 ? 14.666 10.108 -21.435 1.00 59.81 179 ILE A C 1
ATOM 1456 O O . ILE A 1 179 ? 13.538 9.908 -20.988 1.00 59.81 179 ILE A O 1
ATOM 1460 N N . PHE A 1 180 ? 14.875 10.877 -22.499 1.00 55.78 180 PHE A N 1
ATOM 1461 C CA . PHE A 1 180 ? 13.811 11.264 -23.413 1.00 55.78 180 PHE A CA 1
ATOM 1462 C C . PHE A 1 180 ? 13.567 10.096 -24.362 1.00 55.78 180 PHE A C 1
ATOM 1464 O O . PHE A 1 180 ? 14.366 9.837 -25.261 1.00 55.78 180 PHE A O 1
ATOM 1471 N N . PHE A 1 181 ? 12.479 9.359 -24.148 1.00 62.16 181 PHE A N 1
ATOM 1472 C CA . PHE A 1 181 ? 12.076 8.330 -25.096 1.00 62.16 181 PHE A CA 1
ATOM 1473 C C . PHE A 1 181 ? 11.480 8.998 -26.333 1.00 62.16 181 PHE A C 1
ATOM 1475 O O . PHE A 1 181 ? 10.465 9.690 -26.249 1.00 62.16 181 PHE A O 1
ATOM 1482 N N . THR A 1 182 ? 12.092 8.769 -27.489 1.00 74.62 182 THR A N 1
ATOM 1483 C CA . THR A 1 182 ? 11.421 9.028 -28.770 1.00 74.62 182 THR A CA 1
ATOM 1484 C C . THR A 1 182 ? 10.346 7.965 -29.011 1.00 74.62 182 THR A C 1
ATOM 1486 O O . THR A 1 182 ? 10.444 6.851 -28.493 1.00 74.62 182 THR A O 1
ATOM 1489 N N . ALA A 1 183 ? 9.306 8.291 -29.786 1.00 73.31 183 ALA A N 1
ATOM 1490 C CA . ALA A 1 183 ? 8.200 7.364 -30.051 1.00 73.31 183 ALA A CA 1
ATOM 1491 C C . ALA A 1 183 ? 8.685 6.024 -30.639 1.00 73.31 183 ALA A C 1
ATOM 1493 O O . ALA A 1 183 ? 8.203 4.968 -30.235 1.00 73.31 183 ALA A O 1
ATOM 1494 N N . ASP A 1 184 ? 9.696 6.065 -31.509 1.00 79.12 184 ASP A N 1
ATOM 1495 C CA . ASP A 1 184 ? 10.275 4.877 -32.142 1.00 79.12 184 ASP A CA 1
ATOM 1496 C C . ASP A 1 184 ? 10.986 3.973 -31.123 1.00 79.12 184 ASP A C 1
ATOM 1498 O O . ASP A 1 184 ? 10.765 2.764 -31.099 1.00 79.12 184 ASP A O 1
ATOM 1502 N N . GLN A 1 185 ? 11.746 4.558 -30.191 1.00 76.25 185 GLN A N 1
ATOM 1503 C CA . GLN A 1 185 ? 12.404 3.810 -29.112 1.00 76.25 185 GLN A CA 1
ATOM 1504 C C . GLN A 1 185 ? 11.401 3.158 -28.154 1.00 76.25 185 GLN A C 1
ATOM 1506 O O . GLN A 1 185 ? 11.676 2.089 -27.609 1.00 76.25 185 GLN A O 1
ATOM 1511 N N . VAL A 1 186 ? 10.241 3.786 -27.926 1.00 77.12 186 VAL A N 1
ATOM 1512 C CA . VAL A 1 186 ? 9.173 3.180 -27.117 1.00 77.12 186 VAL A CA 1
ATOM 1513 C C . VAL A 1 186 ? 8.593 1.961 -27.823 1.00 77.12 186 VAL A C 1
ATOM 1515 O O . VAL A 1 186 ? 8.374 0.941 -27.172 1.00 77.12 186 VAL A O 1
ATOM 1518 N N . LEU A 1 187 ? 8.352 2.061 -29.133 1.00 79.62 187 LEU A N 1
ATOM 1519 C CA . LEU A 1 187 ? 7.784 0.976 -29.930 1.00 79.62 187 LEU A CA 1
ATOM 1520 C C . LEU A 1 187 ? 8.735 -0.222 -30.018 1.00 79.62 187 LEU A C 1
ATOM 1522 O O . LEU A 1 187 ? 8.303 -1.339 -29.748 1.00 79.62 187 LEU A O 1
ATOM 1526 N N . GLU A 1 188 ? 10.023 0.005 -30.285 1.00 82.94 188 GLU A N 1
ATOM 1527 C CA . GLU A 1 188 ? 11.030 -1.068 -30.309 1.00 82.94 188 GLU A CA 1
ATOM 1528 C C . GLU A 1 188 ? 11.130 -1.783 -28.954 1.00 82.94 188 GLU A C 1
ATOM 1530 O O . GLU A 1 188 ? 11.093 -3.011 -28.875 1.00 82.94 188 GLU A O 1
ATOM 1535 N N . ARG A 1 189 ? 11.162 -1.020 -27.854 1.00 79.44 189 ARG A N 1
ATOM 1536 C CA . ARG A 1 189 ? 11.168 -1.585 -26.495 1.00 79.44 189 ARG A CA 1
ATOM 1537 C C . ARG A 1 189 ? 9.894 -2.372 -26.193 1.00 79.44 189 ARG A C 1
ATOM 1539 O O . ARG A 1 189 ? 9.944 -3.386 -25.498 1.00 79.44 189 ARG A O 1
ATOM 1546 N N . LEU A 1 190 ? 8.742 -1.908 -26.668 1.00 81.62 190 LEU A N 1
ATOM 1547 C CA . LEU A 1 190 ? 7.471 -2.593 -26.453 1.00 81.62 190 LEU A CA 1
ATOM 1548 C C . LEU A 1 190 ? 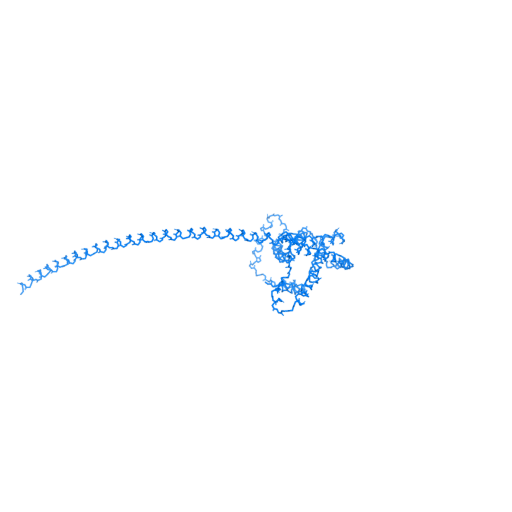7.429 -3.941 -27.189 1.00 81.62 190 LEU A C 1
ATOM 1550 O O . LEU A 1 190 ? 6.950 -4.922 -26.615 1.00 81.62 190 LEU A O 1
ATOM 1554 N N . ASP A 1 191 ? 7.978 -4.007 -28.402 1.00 84.12 191 ASP A N 1
ATOM 1555 C CA . ASP A 1 191 ? 8.108 -5.251 -29.166 1.00 84.12 191 ASP A CA 1
ATOM 1556 C C . ASP A 1 191 ? 8.992 -6.278 -28.441 1.00 84.12 191 ASP A C 1
ATOM 1558 O O . ASP A 1 191 ? 8.628 -7.454 -28.377 1.00 84.12 191 ASP A O 1
ATOM 1562 N N . ASP A 1 192 ? 10.071 -5.842 -27.783 1.00 79.94 192 ASP A N 1
ATOM 1563 C CA . ASP A 1 192 ? 10.903 -6.713 -26.939 1.00 79.94 192 ASP A CA 1
ATOM 1564 C C . ASP A 1 192 ? 10.171 -7.204 -25.675 1.00 79.94 192 ASP A C 1
ATOM 1566 O O . ASP A 1 192 ? 10.439 -8.296 -25.164 1.00 79.94 192 ASP A O 1
ATOM 1570 N N . PHE A 1 193 ? 9.217 -6.427 -25.157 1.00 79.56 193 PHE A N 1
ATOM 1571 C CA . PHE A 1 193 ? 8.475 -6.751 -23.935 1.00 79.56 193 PHE A CA 1
ATOM 1572 C C . PHE A 1 193 ? 7.373 -7.801 -24.158 1.00 79.56 193 PHE A C 1
ATOM 1574 O O . PHE A 1 193 ? 7.135 -8.656 -23.296 1.00 79.56 193 PHE A O 1
ATOM 1581 N N . ILE A 1 194 ? 6.698 -7.772 -25.313 1.00 79.94 194 ILE A N 1
ATOM 1582 C CA . ILE A 1 194 ? 5.536 -8.629 -25.613 1.00 79.94 194 ILE A CA 1
ATOM 1583 C C . ILE A 1 194 ? 5.849 -10.137 -25.506 1.00 79.94 194 ILE A C 1
ATOM 1585 O O . ILE A 1 194 ? 5.098 -10.840 -24.820 1.00 79.94 194 ILE A O 1
ATOM 1589 N N . PRO A 1 195 ? 6.942 -10.677 -26.087 1.00 82.44 195 PRO A N 1
ATOM 1590 C CA . PRO A 1 195 ? 7.290 -12.097 -25.971 1.00 82.44 195 PRO A CA 1
ATOM 1591 C C . PRO A 1 195 ? 7.478 -12.561 -24.521 1.00 82.44 195 PRO A C 1
ATOM 1593 O O . PRO A 1 195 ? 7.247 -13.727 -24.186 1.00 82.44 195 PRO A O 1
ATOM 1596 N N . PHE A 1 196 ? 7.869 -11.646 -23.635 1.00 76.19 196 PHE A N 1
ATOM 1597 C CA . PHE A 1 196 ? 8.096 -11.926 -22.224 1.00 76.19 196 PHE A CA 1
ATOM 1598 C C . PHE A 1 196 ? 6.812 -11.920 -21.389 1.00 76.19 196 PHE A C 1
ATOM 1600 O O . PHE A 1 196 ? 6.791 -12.552 -20.328 1.00 76.19 196 PHE A O 1
ATOM 1607 N N . LEU A 1 197 ? 5.711 -11.341 -21.890 1.00 75.75 197 LEU A N 1
ATOM 1608 C CA . LEU A 1 197 ? 4.391 -11.433 -21.253 1.00 75.75 197 LEU A CA 1
ATOM 1609 C C . LEU A 1 197 ? 3.947 -12.892 -21.061 1.00 75.75 197 LEU A C 1
ATOM 1611 O O . LEU A 1 197 ? 3.330 -13.224 -20.050 1.00 75.75 197 LEU A O 1
ATOM 1615 N N . GLY A 1 198 ? 4.327 -13.796 -21.970 1.00 77.44 198 GLY A N 1
ATOM 1616 C CA . GLY A 1 198 ? 4.043 -15.230 -21.838 1.00 77.44 198 GLY A CA 1
ATOM 1617 C C . GLY A 1 198 ? 4.693 -15.876 -20.606 1.00 77.44 198 GLY A C 1
ATOM 1618 O O . GLY A 1 198 ? 4.136 -16.807 -20.025 1.00 77.44 198 GLY A O 1
ATOM 1619 N N . LYS A 1 199 ? 5.836 -15.347 -20.145 1.00 80.00 199 LYS A N 1
ATOM 1620 C CA . LYS A 1 199 ? 6.547 -15.830 -18.947 1.00 80.00 199 LYS A CA 1
ATOM 1621 C C . LYS A 1 199 ? 5.944 -15.289 -17.642 1.00 80.00 199 LYS A C 1
ATOM 1623 O O . LYS A 1 199 ? 6.188 -15.857 -16.577 1.00 80.00 199 LYS A O 1
ATOM 1628 N N . ILE A 1 200 ? 5.106 -14.247 -17.707 1.00 82.44 200 ILE A N 1
ATOM 1629 C CA . ILE A 1 200 ? 4.451 -13.627 -16.538 1.00 82.44 200 ILE A CA 1
ATOM 1630 C C . ILE A 1 200 ? 3.554 -14.616 -15.796 1.00 82.44 200 ILE A C 1
ATOM 1632 O O . ILE A 1 200 ? 3.472 -14.570 -14.568 1.00 82.44 200 ILE A O 1
ATOM 1636 N N . ALA A 1 201 ? 2.931 -15.554 -16.515 1.00 81.31 201 ALA A N 1
ATOM 1637 C CA . ALA A 1 201 ? 2.058 -16.559 -15.917 1.00 81.31 201 ALA A CA 1
ATOM 1638 C C . ALA A 1 201 ? 2.748 -17.338 -14.782 1.00 81.31 201 ALA A C 1
ATOM 1640 O O . ALA A 1 201 ? 2.133 -17.564 -13.741 1.00 81.31 201 ALA A O 1
ATOM 1641 N N . GLY A 1 202 ? 4.036 -17.676 -14.929 1.00 84.38 202 GLY A N 1
ATOM 1642 C CA . GLY A 1 202 ? 4.803 -18.369 -13.887 1.00 84.38 202 GLY A CA 1
ATOM 1643 C C . GLY A 1 202 ? 4.941 -17.545 -12.602 1.00 84.38 202 GLY A C 1
ATOM 1644 O O . GLY A 1 202 ? 4.702 -18.052 -11.506 1.00 84.38 202 GLY A O 1
ATOM 1645 N N . PHE A 1 203 ? 5.241 -16.251 -12.731 1.00 84.44 203 PHE A N 1
ATOM 1646 C CA . PHE A 1 203 ? 5.344 -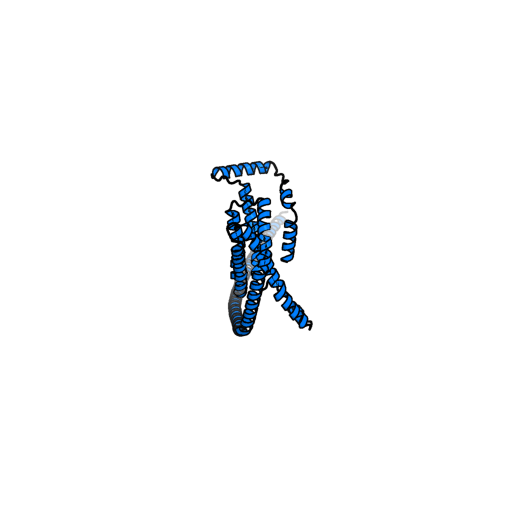15.326 -11.598 1.00 84.44 203 PHE A CA 1
ATOM 1647 C C . PHE A 1 203 ? 3.996 -15.093 -10.909 1.00 84.44 203 PHE A C 1
ATOM 1649 O O . PHE A 1 203 ? 3.921 -15.012 -9.683 1.00 84.44 203 PHE A O 1
ATOM 1656 N N . VAL A 1 204 ? 2.913 -15.045 -11.684 1.00 80.75 204 VAL A N 1
ATOM 1657 C CA . VAL A 1 204 ? 1.552 -14.909 -11.153 1.00 80.75 204 VAL A CA 1
ATOM 1658 C C . VAL A 1 204 ? 1.153 -16.158 -10.382 1.00 80.75 204 VAL A C 1
ATOM 1660 O O . VAL A 1 204 ? 0.686 -16.034 -9.254 1.00 80.75 204 VAL A O 1
ATOM 1663 N N . ILE A 1 205 ? 1.388 -17.356 -10.931 1.00 86.75 205 ILE A N 1
ATOM 1664 C CA . ILE A 1 205 ? 1.140 -18.625 -10.229 1.00 86.75 205 ILE A CA 1
ATOM 1665 C C . ILE A 1 205 ? 1.905 -18.655 -8.904 1.00 86.75 205 ILE A C 1
ATOM 1667 O O . ILE A 1 205 ? 1.326 -18.986 -7.869 1.00 86.75 205 ILE A O 1
ATOM 1671 N N . TYR A 1 206 ? 3.174 -18.245 -8.908 1.00 87.88 206 TYR A N 1
ATOM 1672 C CA . TYR A 1 206 ? 3.959 -18.130 -7.684 1.00 87.88 206 TYR A CA 1
ATOM 1673 C C . TYR A 1 206 ? 3.305 -17.188 -6.659 1.00 87.88 206 TYR A C 1
ATOM 1675 O O . TYR A 1 206 ? 3.107 -17.575 -5.507 1.00 87.88 206 TYR A O 1
ATOM 1683 N N . ALA A 1 207 ? 2.886 -15.987 -7.066 1.00 85.12 207 ALA A N 1
ATOM 1684 C CA . ALA A 1 207 ? 2.221 -15.055 -6.158 1.00 85.12 207 ALA A CA 1
ATOM 1685 C C . ALA A 1 207 ? 0.865 -15.569 -5.640 1.00 85.12 207 ALA A C 1
ATOM 1687 O O . ALA A 1 207 ? 0.518 -15.313 -4.486 1.00 85.12 207 ALA A O 1
ATOM 1688 N N . ILE A 1 208 ? 0.117 -16.327 -6.453 1.00 84.75 208 ILE A N 1
ATOM 1689 C CA . ILE A 1 208 ? -1.115 -17.012 -6.030 1.00 84.75 208 ILE A CA 1
ATOM 1690 C C . ILE A 1 208 ? -0.811 -18.011 -4.915 1.00 84.75 208 ILE A C 1
ATOM 1692 O O . ILE A 1 208 ? -1.503 -18.018 -3.897 1.00 84.75 208 ILE A O 1
ATOM 1696 N N . ILE A 1 209 ? 0.220 -18.843 -5.098 1.00 89.12 209 ILE A N 1
ATOM 1697 C CA . ILE A 1 209 ? 0.633 -19.848 -4.112 1.00 89.12 209 ILE A CA 1
ATOM 1698 C C . ILE A 1 209 ? 1.033 -19.163 -2.805 1.00 89.12 209 ILE A C 1
ATOM 1700 O O . ILE A 1 209 ? 0.542 -19.546 -1.742 1.00 89.12 209 ILE A O 1
ATOM 1704 N N . VAL A 1 210 ? 1.869 -18.123 -2.875 1.00 88.50 210 VAL A N 1
ATOM 1705 C CA . VAL A 1 210 ? 2.297 -17.377 -1.685 1.00 88.50 210 VAL A CA 1
ATOM 1706 C C . VAL A 1 210 ? 1.101 -16.773 -0.955 1.00 88.50 210 VAL A C 1
ATOM 1708 O O . VAL A 1 210 ? 0.981 -16.934 0.257 1.00 88.50 210 VAL A O 1
ATOM 1711 N N . GLU A 1 211 ? 0.175 -16.134 -1.669 1.00 85.81 211 GLU A N 1
ATOM 1712 C CA . GLU A 1 211 ? -1.027 -15.578 -1.047 1.00 85.81 211 GLU A CA 1
ATOM 1713 C C . GLU A 1 211 ? -1.888 -16.660 -0.383 1.00 85.81 211 GLU A C 1
ATOM 1715 O O . GLU A 1 211 ? -2.380 -16.469 0.733 1.00 85.81 211 GLU A O 1
ATOM 1720 N N . ALA A 1 212 ? -2.087 -17.795 -1.057 1.00 85.12 212 ALA A N 1
ATOM 1721 C CA . ALA A 1 212 ? -2.857 -18.903 -0.511 1.00 85.12 212 ALA A CA 1
ATOM 1722 C C . ALA A 1 212 ? -2.242 -19.395 0.809 1.00 85.12 212 ALA A C 1
ATOM 1724 O O . ALA A 1 212 ? -2.961 -19.549 1.799 1.00 85.12 212 ALA A O 1
ATOM 1725 N N . ILE A 1 213 ? -0.914 -19.547 0.852 1.00 88.88 213 ILE A N 1
ATOM 1726 C CA . ILE A 1 213 ? -0.171 -19.909 2.065 1.00 88.88 213 ILE A CA 1
ATOM 1727 C C . ILE A 1 213 ? -0.373 -18.852 3.158 1.00 88.88 213 ILE A C 1
ATOM 1729 O O . ILE A 1 213 ? -0.755 -19.202 4.275 1.00 88.88 213 ILE A O 1
ATOM 1733 N N . LEU A 1 214 ? -0.185 -17.565 2.848 1.00 86.12 214 LEU A N 1
ATOM 1734 C CA . LEU A 1 214 ? -0.347 -16.472 3.814 1.00 86.12 214 LEU A CA 1
ATOM 1735 C C . LEU A 1 214 ? -1.750 -16.443 4.428 1.00 86.12 214 LEU A C 1
ATOM 1737 O O . LEU A 1 214 ? -1.895 -16.235 5.634 1.00 86.12 214 LEU A O 1
ATOM 1741 N N . ARG A 1 215 ? -2.791 -16.718 3.635 1.00 82.25 215 ARG A N 1
ATOM 1742 C CA . ARG A 1 215 ? -4.163 -16.809 4.153 1.00 82.25 215 ARG A CA 1
ATOM 1743 C C . ARG A 1 215 ? -4.371 -17.990 5.066 1.00 82.25 215 ARG A C 1
ATOM 1745 O O . ARG A 1 215 ? -5.003 -17.827 6.106 1.00 82.25 215 ARG A O 1
ATOM 1752 N N . VAL A 1 216 ? -3.858 -19.161 4.702 1.00 83.19 216 VAL A N 1
ATOM 1753 C CA . VAL A 1 216 ? -3.939 -20.340 5.569 1.00 83.19 216 VAL A CA 1
ATOM 1754 C C . VAL A 1 216 ? -3.239 -20.049 6.899 1.00 83.19 216 VAL A C 1
ATOM 1756 O O . VAL A 1 216 ? -3.837 -20.256 7.954 1.00 83.19 216 VAL A O 1
ATOM 1759 N N . LEU A 1 217 ? -2.039 -19.461 6.867 1.00 86.50 217 LEU A N 1
ATOM 1760 C CA . LEU A 1 217 ? -1.307 -19.045 8.067 1.00 86.50 217 LEU A CA 1
ATOM 1761 C C . LEU A 1 217 ? -2.089 -18.026 8.904 1.00 86.50 217 LEU A C 1
ATOM 1763 O O . LEU A 1 217 ? -2.152 -18.151 10.126 1.00 86.50 217 LEU A O 1
ATOM 1767 N N . PHE A 1 218 ? -2.729 -17.048 8.266 1.00 81.81 218 PHE A N 1
ATOM 1768 C CA . PHE A 1 218 ? -3.552 -16.059 8.957 1.00 81.81 218 PHE A CA 1
ATOM 1769 C C . PHE A 1 218 ? -4.784 -16.685 9.622 1.00 81.81 218 PHE A C 1
ATOM 1771 O O . PHE A 1 218 ? -5.093 -16.365 10.770 1.00 81.81 218 PHE A O 1
ATOM 1778 N N . LEU A 1 219 ? -5.466 -17.610 8.940 1.00 79.12 219 LEU A N 1
ATOM 1779 C CA . LEU A 1 219 ? -6.607 -18.336 9.504 1.00 79.12 219 LEU A CA 1
ATOM 1780 C C . LEU A 1 219 ? -6.191 -19.197 10.703 1.00 79.12 219 LEU A C 1
ATOM 1782 O O . LEU A 1 219 ? -6.906 -19.225 11.705 1.00 79.12 219 LEU A O 1
ATOM 1786 N N . ILE A 1 220 ? -5.028 -19.851 10.625 1.00 82.06 220 ILE A N 1
ATOM 1787 C CA . ILE A 1 220 ? -4.446 -20.619 11.733 1.00 82.06 220 ILE A CA 1
ATOM 1788 C C . ILE A 1 220 ? -4.120 -19.691 12.907 1.00 82.06 220 ILE A C 1
ATOM 1790 O O . ILE A 1 220 ? -4.569 -19.946 14.023 1.00 82.06 220 ILE A O 1
ATOM 1794 N N . LYS A 1 221 ? -3.412 -18.580 12.657 1.00 78.94 221 LYS A N 1
ATOM 1795 C CA . LYS A 1 221 ? -3.075 -17.576 13.677 1.00 78.94 221 LYS A CA 1
ATOM 1796 C C . LYS A 1 221 ? -4.330 -17.071 14.390 1.00 78.94 221 LYS A C 1
ATOM 1798 O O . LYS A 1 221 ? -4.370 -17.075 15.616 1.00 78.94 221 LYS A O 1
ATOM 1803 N N . ARG A 1 222 ? -5.368 -16.706 13.631 1.00 74.50 222 ARG A N 1
ATOM 1804 C CA . ARG A 1 222 ? -6.648 -16.229 14.176 1.00 74.50 222 ARG A CA 1
ATOM 1805 C C . ARG A 1 222 ? -7.352 -17.288 15.026 1.00 74.50 222 ARG A C 1
ATOM 1807 O O . ARG A 1 222 ? -7.988 -16.948 16.012 1.00 74.50 222 ARG A O 1
ATOM 1814 N N . LYS A 1 223 ? -7.243 -18.570 14.664 1.00 75.25 223 LYS A N 1
ATOM 1815 C CA . LYS A 1 223 ? -7.844 -19.669 15.434 1.00 75.25 223 LYS A CA 1
ATOM 1816 C C . LYS A 1 223 ? -7.073 -19.990 16.723 1.00 75.25 223 LYS A C 1
ATOM 1818 O O . LYS A 1 223 ? -7.689 -20.440 17.681 1.00 75.25 223 LYS A O 1
ATOM 1823 N N . ILE A 1 224 ? -5.755 -19.779 16.749 1.00 73.00 224 ILE A N 1
ATOM 1824 C CA . ILE A 1 224 ? -4.880 -20.132 17.884 1.00 73.00 224 ILE A CA 1
ATOM 1825 C C . ILE A 1 224 ? -4.719 -18.981 18.895 1.00 73.00 224 ILE A C 1
ATOM 1827 O O . ILE A 1 224 ? -4.550 -19.248 20.082 1.00 73.00 224 ILE A O 1
ATOM 1831 N N . LEU A 1 225 ? -4.819 -17.715 18.471 1.00 62.75 225 LEU A N 1
ATOM 1832 C CA . LEU A 1 225 ? -4.652 -16.534 19.337 1.00 62.75 225 LEU A CA 1
ATOM 1833 C C . LEU A 1 225 ? -5.935 -15.777 19.776 1.00 62.75 225 LEU A C 1
ATOM 1835 O O . LEU A 1 225 ? -5.788 -14.629 20.195 1.00 62.75 225 LEU A O 1
ATOM 1839 N N . PRO A 1 226 ? -7.168 -16.335 19.773 1.00 59.72 226 PRO A N 1
ATOM 1840 C CA . PRO A 1 226 ? -8.350 -15.554 20.164 1.00 59.72 226 PRO A CA 1
ATOM 1841 C C . PRO A 1 226 ? -8.269 -15.066 21.623 1.00 59.72 226 PRO A C 1
ATOM 1843 O O . PRO A 1 226 ? -8.709 -13.969 21.940 1.00 59.72 226 PRO A O 1
ATOM 1846 N N . VAL A 1 227 ? -7.595 -15.828 22.492 1.00 57.22 227 VAL A N 1
ATOM 1847 C CA . VAL A 1 227 ? -7.455 -15.529 23.929 1.00 57.22 227 VAL A CA 1
ATOM 1848 C C . VAL A 1 227 ? -6.540 -14.324 24.209 1.00 57.22 227 VAL A C 1
ATOM 1850 O O . VAL A 1 227 ? -6.637 -13.714 25.270 1.00 57.22 227 VAL A O 1
ATOM 1853 N N . ALA A 1 228 ? -5.626 -13.975 23.296 1.00 61.00 228 ALA A N 1
ATOM 1854 C CA . ALA A 1 228 ? -4.715 -12.845 23.496 1.00 61.00 228 ALA A CA 1
ATOM 1855 C C . ALA A 1 228 ? -5.355 -11.505 23.104 1.00 61.00 228 ALA A C 1
ATOM 1857 O O . ALA A 1 228 ? -5.109 -10.509 23.777 1.00 61.00 228 ALA A O 1
ATOM 1858 N N . GLU A 1 229 ? -6.177 -11.487 22.048 1.00 61.06 229 GLU A N 1
ATOM 1859 C CA . GLU A 1 229 ? -6.913 -10.289 21.618 1.00 61.06 229 GLU A CA 1
ATOM 1860 C C . GLU A 1 229 ? -8.019 -9.937 22.618 1.00 61.06 229 GLU A C 1
ATOM 1862 O O . GLU A 1 229 ? -8.079 -8.792 23.049 1.00 61.06 229 GLU A O 1
ATOM 1867 N N . GLU A 1 230 ? -8.784 -10.921 23.099 1.00 64.38 230 GLU A N 1
ATOM 1868 C CA . GLU A 1 230 ? -9.834 -10.704 24.108 1.00 64.38 230 GLU A CA 1
ATOM 1869 C C . GLU A 1 230 ? -9.264 -10.127 25.417 1.00 64.38 230 GLU A C 1
ATOM 1871 O O . GLU A 1 230 ? -9.763 -9.136 25.945 1.00 64.38 230 GLU A O 1
ATOM 1876 N N . LYS A 1 231 ? -8.132 -10.665 25.899 1.00 68.12 231 LYS A N 1
ATOM 1877 C CA . LYS A 1 231 ? -7.432 -10.118 27.076 1.00 68.12 231 LYS A CA 1
ATOM 1878 C C . LYS A 1 231 ? -6.861 -8.720 26.842 1.00 68.12 231 LYS A C 1
ATOM 1880 O O . LYS A 1 231 ? -6.782 -7.926 27.780 1.00 68.12 231 LYS A O 1
ATOM 1885 N N . LEU A 1 232 ? -6.411 -8.426 25.623 1.00 76.50 232 LEU A N 1
ATOM 1886 C CA . LEU A 1 232 ? -5.868 -7.117 25.279 1.00 76.50 232 LEU A CA 1
ATOM 1887 C C . LEU A 1 232 ? -6.987 -6.072 25.217 1.00 76.50 232 LEU A C 1
ATOM 1889 O O . LEU A 1 232 ? -6.830 -5.003 25.801 1.00 76.50 232 LEU A O 1
ATOM 1893 N N . GLU A 1 233 ? -8.115 -6.392 24.585 1.00 72.62 233 GLU A N 1
ATOM 1894 C CA . GLU A 1 233 ? -9.312 -5.546 24.557 1.00 72.62 233 GLU A CA 1
ATOM 1895 C C . GLU A 1 233 ? -9.819 -5.261 25.973 1.00 72.62 233 GLU A C 1
ATOM 1897 O O . GLU A 1 233 ? -9.983 -4.096 26.331 1.00 72.62 233 GLU A O 1
ATOM 1902 N N . GLU A 1 234 ? -9.916 -6.285 26.826 1.00 73.88 234 GLU A N 1
ATOM 1903 C CA . GLU A 1 234 ? -10.321 -6.123 28.227 1.00 73.88 234 GLU A CA 1
ATOM 1904 C C . GLU A 1 234 ? -9.343 -5.222 29.011 1.00 73.88 234 GLU A C 1
ATOM 1906 O O . GLU A 1 234 ? -9.743 -4.417 29.857 1.00 73.88 234 GLU A O 1
ATOM 1911 N N . SER A 1 235 ? -8.038 -5.319 28.722 1.00 74.00 235 SER A N 1
ATOM 1912 C CA . SER A 1 235 ? -7.016 -4.467 29.349 1.00 74.00 235 SER A CA 1
ATOM 1913 C C . SER A 1 235 ? -7.080 -3.010 28.879 1.00 74.00 235 SER A C 1
ATOM 1915 O O . SER A 1 235 ? -6.882 -2.094 29.680 1.00 74.00 235 SER A O 1
ATOM 1917 N N . ILE A 1 236 ? -7.389 -2.787 27.600 1.00 84.19 236 ILE A N 1
ATOM 1918 C CA . ILE A 1 236 ? -7.559 -1.455 27.015 1.00 84.19 236 ILE A CA 1
ATOM 1919 C C . ILE A 1 236 ? -8.832 -0.813 27.566 1.00 84.19 236 ILE A C 1
ATOM 1921 O O . ILE A 1 236 ? -8.798 0.343 27.982 1.00 84.19 236 ILE A O 1
ATOM 1925 N N . GLU A 1 237 ? -9.932 -1.561 27.637 1.00 81.75 237 GLU A N 1
ATOM 1926 C CA . GLU A 1 237 ? -11.203 -1.082 28.177 1.00 81.75 237 GLU A CA 1
ATOM 1927 C C . GLU A 1 237 ? -11.077 -0.696 29.658 1.00 81.75 237 GLU A C 1
ATOM 1929 O O . GLU A 1 237 ? -11.541 0.375 30.054 1.00 81.75 237 GLU A O 1
ATOM 1934 N N . LYS A 1 238 ? -10.350 -1.486 30.463 1.00 86.00 238 LYS A N 1
ATOM 1935 C CA . LYS A 1 238 ? -10.021 -1.125 31.855 1.00 86.00 238 LYS A CA 1
ATOM 1936 C C . LYS A 1 238 ? -9.237 0.183 31.946 1.00 86.00 238 LYS A C 1
ATOM 1938 O O . LYS A 1 238 ? -9.632 1.059 32.712 1.00 86.00 238 LYS A O 1
ATOM 1943 N N . GLN A 1 239 ? -8.177 0.349 31.150 1.00 88.12 239 GLN A N 1
ATOM 1944 C CA . GLN A 1 239 ? -7.388 1.588 31.155 1.00 88.12 239 GLN A CA 1
ATOM 1945 C C . GLN A 1 239 ? -8.203 2.806 30.707 1.00 88.12 239 GLN A C 1
ATOM 1947 O O . GLN A 1 239 ? -8.055 3.894 31.267 1.00 88.12 239 GLN A O 1
ATOM 1952 N N . ILE A 1 240 ? -9.068 2.643 29.703 1.00 89.75 240 ILE A N 1
ATOM 1953 C CA . ILE A 1 240 ? -9.955 3.709 29.231 1.00 89.75 240 ILE A CA 1
ATOM 1954 C C . ILE A 1 240 ? -10.951 4.088 30.330 1.00 89.75 240 ILE A C 1
ATOM 1956 O O . ILE A 1 240 ? -11.055 5.270 30.655 1.00 89.75 240 ILE A O 1
ATOM 1960 N N . ASN A 1 241 ? -11.624 3.113 30.945 1.00 87.81 241 ASN A N 1
ATOM 1961 C CA . ASN A 1 241 ? -12.595 3.363 32.011 1.00 87.81 241 ASN A CA 1
ATOM 1962 C C . ASN A 1 241 ? -11.954 4.014 33.240 1.00 87.81 241 ASN A C 1
ATOM 1964 O O . ASN A 1 241 ? -12.523 4.948 33.803 1.00 87.81 241 ASN A O 1
ATOM 1968 N N . GLU A 1 242 ? -10.752 3.590 33.627 1.00 92.75 242 GLU A N 1
ATOM 1969 C CA . GLU A 1 242 ? -10.005 4.211 34.721 1.00 92.75 242 GLU A CA 1
ATOM 1970 C C . GLU A 1 242 ? -9.651 5.671 34.400 1.00 92.75 242 GLU A C 1
ATOM 1972 O O . GLU A 1 242 ? -9.889 6.571 35.208 1.00 92.75 242 GLU A O 1
ATOM 1977 N N . LYS A 1 243 ? -9.172 5.942 33.180 1.00 90.75 243 LYS A N 1
ATOM 1978 C CA . LYS A 1 243 ? -8.838 7.303 32.744 1.00 90.75 243 LYS A CA 1
ATOM 1979 C C . LYS A 1 243 ? -10.069 8.208 32.647 1.00 90.75 243 LYS A C 1
ATOM 1981 O O . LYS A 1 243 ? -9.974 9.388 32.990 1.00 90.75 243 LYS A O 1
ATOM 1986 N N . ILE A 1 244 ? -11.206 7.670 32.198 1.00 91.31 244 ILE A N 1
ATOM 1987 C CA . ILE A 1 244 ? -12.497 8.371 32.175 1.00 91.31 244 ILE A CA 1
ATOM 1988 C C . ILE A 1 244 ? -12.931 8.696 33.602 1.00 91.31 244 ILE A C 1
ATOM 1990 O O . ILE A 1 244 ? -13.240 9.853 33.875 1.00 91.31 244 ILE A O 1
ATOM 1994 N N . LYS A 1 245 ? -12.877 7.727 34.524 1.00 92.62 245 LYS A N 1
ATOM 1995 C CA . LYS A 1 245 ? -13.255 7.925 35.929 1.00 92.62 245 LYS A CA 1
ATOM 1996 C C . LYS A 1 245 ? -12.459 9.058 36.580 1.00 92.62 245 LYS A C 1
ATOM 1998 O O . LYS A 1 245 ? -13.051 9.962 37.159 1.00 92.62 245 LYS A O 1
ATOM 2003 N N . VAL A 1 246 ? -11.137 9.070 36.397 1.00 92.75 246 VAL A N 1
ATOM 2004 C CA . VAL A 1 246 ? -10.268 10.147 36.906 1.00 92.75 246 VAL A CA 1
ATOM 2005 C C . VAL A 1 246 ? -10.634 11.509 36.301 1.00 92.75 246 VAL A C 1
ATOM 2007 O O . VAL A 1 246 ? -10.597 12.527 36.992 1.00 92.75 246 VAL A O 1
ATOM 2010 N N . HIS A 1 247 ? -10.982 11.563 35.011 1.00 89.12 247 HIS A N 1
ATOM 2011 C CA . HIS A 1 247 ? -11.420 12.813 34.383 1.00 89.12 247 HIS A CA 1
ATOM 2012 C C . HIS A 1 247 ? -12.771 13.292 34.916 1.00 89.12 247 HIS A C 1
ATOM 2014 O O . HIS A 1 247 ? -12.917 14.490 35.146 1.00 89.12 247 HIS A O 1
ATOM 2020 N N . VAL A 1 248 ? -13.724 12.382 35.133 1.00 91.19 248 VAL A N 1
ATOM 2021 C CA . VAL A 1 248 ? -15.048 12.697 35.688 1.00 91.19 248 VAL A CA 1
ATOM 2022 C C . VAL A 1 248 ? -14.917 13.240 37.109 1.00 91.19 248 VAL A C 1
ATOM 2024 O O . VAL A 1 248 ? -15.374 14.351 37.351 1.00 91.19 248 VAL A O 1
ATOM 2027 N N . GLU A 1 249 ? -14.181 12.564 37.998 1.00 91.25 249 GLU A N 1
ATOM 2028 C CA . GLU A 1 249 ? -13.940 13.049 39.371 1.00 91.25 249 GLU A CA 1
ATOM 2029 C C . GLU A 1 249 ? -13.268 14.436 39.377 1.00 91.25 249 GLU A C 1
ATOM 2031 O O . GLU A 1 249 ? -13.616 15.320 40.163 1.00 91.25 249 GLU A O 1
ATOM 2036 N N . LYS A 1 250 ? -12.324 14.678 38.455 1.00 92.19 250 LYS A N 1
ATOM 2037 C CA . LYS A 1 250 ? -11.667 15.986 38.319 1.00 92.19 250 LYS A CA 1
ATOM 2038 C C . LYS A 1 250 ? -12.618 17.078 37.819 1.00 92.19 250 LYS A C 1
ATOM 2040 O O . LYS A 1 250 ? -12.435 18.244 38.175 1.00 92.19 250 LYS A O 1
ATOM 2045 N N . ILE A 1 251 ? -13.577 16.734 36.961 1.00 91.88 251 ILE A N 1
ATOM 2046 C CA . ILE A 1 251 ? -14.602 17.660 36.467 1.00 91.88 251 ILE A CA 1
ATOM 2047 C C . ILE A 1 251 ? -15.603 17.967 37.580 1.00 91.88 251 ILE A C 1
ATOM 2049 O O . ILE A 1 251 ? -15.862 19.142 37.822 1.00 91.88 251 ILE A O 1
ATOM 2053 N N . GLU A 1 252 ? -16.091 16.952 38.292 1.00 89.00 252 GLU A N 1
ATOM 2054 C CA . GLU A 1 252 ? -17.017 17.108 39.420 1.00 89.00 252 GLU A CA 1
ATOM 2055 C C . GLU A 1 252 ? -16.408 17.975 40.524 1.00 89.00 252 GLU A C 1
ATOM 2057 O O . GLU A 1 252 ? -17.005 18.975 40.914 1.00 89.00 252 GLU A O 1
ATOM 2062 N N . GLY A 1 253 ? -15.166 17.700 40.938 1.00 89.31 253 GLY A N 1
ATOM 2063 C CA . GLY A 1 253 ? -14.487 18.519 41.946 1.00 89.31 253 GLY A CA 1
ATOM 2064 C C . GLY A 1 253 ? -14.264 19.969 41.499 1.00 89.31 253 GLY A C 1
ATOM 2065 O O . GLY A 1 253 ? -14.352 20.899 42.304 1.00 89.31 253 GLY A O 1
ATOM 2066 N N . LYS A 1 254 ? -14.017 20.202 40.201 1.00 91.69 254 LYS A N 1
ATOM 2067 C CA . LYS A 1 254 ? -13.967 21.566 39.655 1.00 91.69 254 LYS A CA 1
ATOM 2068 C C . LYS A 1 254 ? -15.338 22.231 39.675 1.00 91.69 254 LYS A C 1
ATOM 2070 O O . LYS A 1 254 ? -15.399 23.404 40.035 1.00 91.69 254 LYS A O 1
ATOM 2075 N N . HIS A 1 255 ? -16.396 21.513 39.308 1.00 87.56 255 HIS A N 1
ATOM 2076 C CA . HIS A 1 255 ? -17.762 22.028 39.318 1.00 87.56 255 HIS A CA 1
ATOM 2077 C C . HIS A 1 255 ? -18.174 22.438 40.733 1.00 87.56 255 HIS A C 1
ATOM 2079 O O . HIS A 1 255 ? -18.556 23.583 40.940 1.00 87.56 255 HIS A O 1
ATOM 2085 N N . GLU A 1 256 ? -17.948 21.572 41.721 1.00 88.81 256 GLU A N 1
ATOM 2086 C CA . GLU A 1 256 ? -18.233 21.855 43.131 1.00 88.81 256 GLU A CA 1
ATOM 2087 C C . GLU A 1 256 ? -17.429 23.065 43.645 1.00 88.81 256 GLU A C 1
ATOM 2089 O O . GLU A 1 256 ? -17.930 23.901 44.397 1.00 88.81 256 GLU A O 1
ATOM 2094 N N . SER A 1 257 ? -16.168 23.210 43.215 1.00 88.81 257 SER A N 1
ATOM 2095 C CA . SER A 1 257 ? -15.347 24.374 43.576 1.00 88.81 257 SER A CA 1
ATOM 2096 C C . SER A 1 257 ? -15.819 25.683 42.933 1.00 88.81 257 SER A C 1
ATOM 2098 O O . SER A 1 257 ? -15.613 26.751 43.510 1.00 88.81 257 SER A O 1
ATOM 2100 N N . LEU A 1 258 ? -16.405 25.610 41.735 1.00 90.38 258 LEU A N 1
ATOM 2101 C CA . LEU A 1 258 ? -16.960 26.761 41.026 1.00 90.38 258 LEU A CA 1
ATOM 2102 C C . LEU A 1 258 ? -18.299 27.167 41.632 1.00 90.38 258 LEU A C 1
ATOM 2104 O O . LEU A 1 258 ? -18.502 28.349 41.871 1.00 90.38 258 LEU A O 1
ATOM 2108 N N . GLU A 1 259 ? -19.154 26.201 41.949 1.00 88.44 259 GLU A N 1
ATOM 2109 C CA . GLU A 1 259 ? -20.450 26.414 42.598 1.00 88.44 259 GLU A CA 1
ATOM 2110 C C . GLU A 1 259 ? -20.271 27.127 43.946 1.00 88.44 259 GLU A C 1
ATOM 2112 O O . GLU A 1 259 ? -20.786 28.224 44.134 1.00 88.44 259 GLU A O 1
ATOM 2117 N N . LYS A 1 260 ? -19.356 26.639 44.799 1.00 90.50 260 LYS A N 1
ATOM 2118 C CA . LYS A 1 260 ? -18.999 27.316 46.063 1.00 90.50 260 LYS A CA 1
ATOM 2119 C C . LYS A 1 260 ? -18.468 28.743 45.881 1.00 90.50 260 LYS A C 1
ATOM 2121 O O . LYS A 1 260 ? -18.606 29.566 46.785 1.00 90.50 260 LYS A O 1
ATOM 2126 N N . LYS A 1 261 ? -17.795 29.040 44.763 1.00 92.50 261 LYS A N 1
ATOM 2127 C CA . LYS A 1 261 ? -17.320 30.402 44.462 1.00 92.50 261 LYS A CA 1
ATOM 2128 C C . LYS A 1 261 ? -18.460 31.303 44.007 1.00 92.50 261 LYS A C 1
ATOM 2130 O O . LYS A 1 261 ? -18.505 32.441 44.454 1.00 92.50 261 LYS A O 1
ATOM 2135 N N . ILE A 1 262 ? -19.355 30.790 43.164 1.00 91.12 262 ILE A N 1
ATOM 2136 C CA . ILE A 1 262 ? -20.541 31.510 42.691 1.00 91.12 262 ILE A CA 1
ATOM 2137 C C . ILE A 1 262 ? -21.443 31.860 43.875 1.00 91.12 262 ILE A C 1
ATOM 2139 O O . ILE A 1 262 ? -21.827 33.019 44.003 1.00 91.12 262 ILE A O 1
ATOM 2143 N N . ASP A 1 263 ? -21.708 30.911 44.774 1.00 90.69 263 ASP A N 1
ATOM 2144 C CA . ASP A 1 263 ? -22.523 31.150 45.972 1.00 90.69 263 ASP A CA 1
ATOM 2145 C C . ASP A 1 263 ? -21.907 32.251 46.843 1.00 90.69 263 ASP A C 1
ATOM 2147 O O . ASP A 1 263 ? -22.567 33.220 47.211 1.00 90.69 263 ASP A O 1
ATOM 2151 N N . LYS A 1 264 ? -20.595 32.165 47.094 1.00 91.56 264 LYS A N 1
ATOM 2152 C CA . LYS A 1 264 ? -19.882 33.163 47.895 1.00 91.56 264 LYS A CA 1
ATOM 2153 C C . LYS A 1 264 ? -19.887 34.553 47.251 1.00 91.56 264 LYS A C 1
ATOM 2155 O O . LYS A 1 264 ? -20.062 35.545 47.954 1.00 91.56 264 LYS A O 1
ATOM 2160 N N . GLU A 1 265 ? -19.660 34.645 45.942 1.00 91.12 265 GLU A N 1
ATOM 2161 C CA . GLU A 1 265 ? -19.718 35.923 45.223 1.00 91.12 265 GLU A CA 1
ATOM 2162 C C . GLU A 1 265 ? -21.141 36.496 45.215 1.00 91.12 265 GLU A C 1
ATOM 2164 O O . GLU A 1 265 ? -21.303 37.704 45.380 1.00 91.12 265 GLU A O 1
ATOM 2169 N N . THR A 1 266 ? -22.165 35.646 45.103 1.00 89.25 266 THR A N 1
ATOM 2170 C CA . THR A 1 266 ? -23.577 36.053 45.161 1.00 89.25 266 THR A CA 1
ATOM 2171 C C . THR A 1 266 ? -23.920 36.635 46.534 1.00 89.25 266 THR A C 1
ATOM 2173 O O . THR A 1 266 ? -24.418 37.758 46.600 1.00 89.25 266 THR A O 1
ATOM 2176 N N . ASP A 1 267 ? -23.532 35.959 47.621 1.00 91.06 267 ASP A N 1
ATOM 2177 C CA . ASP A 1 267 ? -23.702 36.450 48.997 1.00 91.06 267 ASP A CA 1
ATOM 2178 C C . ASP A 1 267 ? -22.977 37.789 49.240 1.00 91.06 267 ASP A C 1
ATOM 2180 O O . ASP A 1 267 ? -23.435 38.648 50.000 1.00 91.06 267 ASP A O 1
ATOM 2184 N N . GLU A 1 268 ? -21.787 37.965 48.655 1.00 91.88 268 GLU A N 1
ATOM 2185 C CA . GLU A 1 268 ? -21.016 39.207 48.767 1.00 91.88 268 GLU A CA 1
ATOM 2186 C C . GLU A 1 268 ? -21.651 40.358 47.977 1.00 91.88 268 GLU A C 1
ATOM 2188 O O . GLU A 1 268 ? -21.591 41.507 48.428 1.00 91.88 268 GLU A O 1
ATOM 2193 N N . ILE A 1 269 ? -22.250 40.070 46.818 1.00 91.56 269 ILE A N 1
ATOM 2194 C CA . ILE A 1 269 ? -22.984 41.048 46.007 1.00 91.56 269 ILE A CA 1
ATOM 2195 C C . ILE A 1 269 ? -24.277 41.459 46.714 1.00 91.56 269 ILE A C 1
ATOM 2197 O O . ILE A 1 269 ? -24.525 42.657 46.833 1.00 91.56 269 ILE A O 1
ATOM 2201 N N . GLU A 1 270 ? -25.052 40.511 47.242 1.00 88.94 270 GLU A N 1
ATOM 2202 C CA . GLU A 1 270 ? -26.304 40.785 47.962 1.00 88.94 270 GLU A CA 1
ATOM 2203 C C . GLU A 1 270 ? -26.056 41.715 49.160 1.00 88.94 270 GLU A C 1
ATOM 2205 O O . GLU A 1 270 ? -26.633 42.797 49.247 1.00 88.94 270 GLU A O 1
ATOM 2210 N N . LYS A 1 271 ? -25.038 41.412 49.979 1.00 91.75 271 LYS A N 1
ATOM 2211 C CA . LYS A 1 271 ? -24.621 42.283 51.096 1.00 91.75 271 LYS A CA 1
ATOM 2212 C C . LYS A 1 271 ? -24.169 43.681 50.672 1.00 91.75 271 LYS A C 1
ATOM 2214 O O . LYS A 1 271 ? -24.201 44.599 51.494 1.00 91.75 271 LYS A O 1
ATOM 2219 N N . LYS A 1 272 ? -23.643 43.854 49.454 1.00 92.25 272 LYS A N 1
ATOM 2220 C CA . LYS A 1 272 ? -23.271 45.179 48.927 1.00 92.25 272 LYS A CA 1
ATOM 2221 C C . LYS A 1 272 ? -24.504 45.945 48.463 1.00 92.25 272 LYS A C 1
ATOM 2223 O O . LYS A 1 272 ? -24.605 47.125 48.783 1.00 92.25 272 LYS A O 1
ATOM 2228 N N . ILE A 1 273 ? -25.427 45.275 47.774 1.00 90.81 273 ILE A N 1
ATOM 2229 C CA . ILE A 1 273 ? -26.697 45.858 47.326 1.00 90.81 273 ILE A CA 1
ATOM 2230 C C . ILE A 1 273 ? -27.513 46.340 48.527 1.00 90.81 273 ILE A C 1
ATOM 2232 O O . ILE A 1 273 ? -27.980 47.476 48.508 1.00 90.81 273 ILE A O 1
ATOM 2236 N N . ASP A 1 274 ? -27.618 45.539 49.590 1.00 90.38 274 ASP A N 1
ATOM 2237 C CA . ASP A 1 274 ? -28.346 45.921 50.808 1.00 90.38 274 ASP A CA 1
ATOM 2238 C C . ASP A 1 274 ? -27.771 47.201 51.428 1.00 90.38 274 ASP A C 1
ATOM 2240 O O . ASP A 1 274 ? -28.491 48.158 51.701 1.00 90.38 274 ASP A O 1
ATOM 2244 N N . LYS A 1 275 ? -26.440 47.271 51.569 1.00 91.94 275 LYS A N 1
ATOM 2245 C CA . LYS A 1 275 ? -25.763 48.459 52.113 1.00 91.94 275 LYS A CA 1
ATOM 2246 C C . LYS A 1 275 ? -25.957 49.699 51.247 1.00 91.94 275 LYS A C 1
ATOM 2248 O O . LYS A 1 275 ? -26.183 50.781 51.783 1.00 91.94 275 LYS A O 1
ATOM 2253 N N . GLU A 1 276 ? -25.829 49.567 49.928 1.00 91.00 276 GLU A N 1
ATOM 2254 C CA . GLU A 1 276 ? -26.045 50.691 49.014 1.00 91.00 276 GLU A CA 1
ATOM 2255 C C . GLU A 1 276 ? -27.506 51.155 49.036 1.00 91.00 276 GLU A C 1
ATOM 2257 O O . GLU A 1 276 ? -27.761 52.360 49.007 1.00 91.00 276 GLU A O 1
ATOM 2262 N N . THR A 1 277 ? -28.457 50.226 49.160 1.00 87.62 277 THR A N 1
ATOM 2263 C CA . THR A 1 277 ? -29.890 50.526 49.277 1.00 87.62 277 THR A CA 1
ATOM 2264 C C . THR A 1 277 ? -30.180 51.309 50.560 1.00 87.62 277 THR A C 1
ATOM 2266 O O . THR A 1 277 ? -30.769 52.388 50.481 1.00 87.62 277 THR A O 1
ATOM 2269 N N . ASP A 1 278 ? -29.660 50.858 51.707 1.00 90.12 278 ASP A N 1
ATOM 2270 C CA . ASP A 1 278 ? -29.775 51.557 52.997 1.00 90.12 278 ASP A CA 1
ATOM 2271 C C . ASP A 1 278 ? -29.173 52.977 52.951 1.00 90.12 278 ASP A C 1
ATOM 2273 O O . ASP A 1 278 ? -29.689 53.925 53.553 1.00 90.12 278 ASP A O 1
ATOM 2277 N N . GLU A 1 279 ? -28.038 53.152 52.265 1.00 90.69 279 GLU A N 1
ATOM 2278 C CA . GLU A 1 279 ? -27.407 54.465 52.102 1.00 90.69 279 GLU A CA 1
ATOM 2279 C C . GLU A 1 279 ? -28.215 55.400 51.199 1.00 90.69 279 GLU A C 1
ATOM 2281 O O . GLU A 1 279 ? -28.275 56.610 51.453 1.00 90.69 279 GLU A O 1
ATOM 2286 N N . ILE A 1 280 ? -28.805 54.867 50.128 1.00 89.19 280 ILE A N 1
ATOM 2287 C CA . ILE A 1 280 ? -29.667 55.627 49.221 1.00 89.19 280 ILE A CA 1
ATOM 2288 C C . ILE A 1 280 ? -30.935 56.062 49.954 1.00 89.19 280 ILE A C 1
ATOM 2290 O O . ILE A 1 280 ? -31.296 57.235 49.857 1.00 89.19 280 ILE A O 1
ATOM 2294 N N . GLU A 1 281 ? -31.564 55.173 50.723 1.00 87.19 281 GLU A N 1
ATOM 2295 C CA . GLU A 1 281 ? -32.769 55.477 51.499 1.00 87.19 281 GLU A CA 1
ATOM 2296 C C . GLU A 1 281 ? -32.513 56.624 52.486 1.00 87.19 281 GLU A C 1
ATOM 2298 O O . GLU A 1 281 ? -33.193 57.650 52.431 1.00 87.19 281 GLU A O 1
ATOM 2303 N N . LYS A 1 282 ? -31.422 56.554 53.261 1.00 89.50 282 LYS A N 1
ATOM 2304 C CA . LYS A 1 282 ? -30.999 57.650 54.156 1.00 89.50 282 LYS A CA 1
ATOM 2305 C C . LYS A 1 282 ? -30.760 58.970 53.417 1.00 89.50 282 LYS A C 1
ATOM 2307 O O . LYS A 1 282 ? -31.129 60.039 53.908 1.00 89.50 282 LYS A O 1
ATOM 2312 N N . LYS A 1 283 ? -30.142 58.930 52.228 1.00 90.62 283 LYS A N 1
ATOM 2313 C CA . LYS A 1 283 ? -29.918 60.133 51.399 1.00 90.62 283 LYS A CA 1
ATOM 2314 C C . LYS A 1 283 ? -31.231 60.716 50.870 1.00 90.62 283 LYS A C 1
ATOM 2316 O O . LYS A 1 283 ? -31.334 61.939 50.750 1.00 90.62 283 LYS A O 1
ATOM 2321 N N . ILE A 1 284 ? -32.210 59.875 50.534 1.00 88.06 284 ILE A N 1
ATOM 2322 C CA . ILE A 1 284 ? -33.545 60.301 50.094 1.00 88.06 284 ILE A CA 1
ATOM 2323 C C . ILE A 1 284 ? -34.306 60.936 51.259 1.00 88.06 284 ILE A C 1
ATOM 2325 O O . ILE A 1 284 ? -34.834 62.035 51.089 1.00 88.06 284 ILE A O 1
ATOM 2329 N N . GLU A 1 285 ? -34.313 60.316 52.440 1.00 85.62 285 GLU A N 1
ATOM 2330 C CA . GLU A 1 285 ? -34.948 60.867 53.646 1.00 85.62 285 GLU A CA 1
ATOM 2331 C C . GLU A 1 285 ? -34.382 62.246 54.000 1.00 85.62 285 GLU A C 1
ATOM 2333 O O . GLU A 1 285 ? -35.130 63.208 54.190 1.00 85.62 285 GLU A O 1
ATOM 2338 N N . GLN A 1 286 ? -33.052 62.377 54.002 1.00 85.25 286 GLN A N 1
ATOM 2339 C CA . GLN A 1 286 ? -32.390 63.644 54.294 1.00 85.25 286 GLN A CA 1
ATOM 2340 C C . GLN A 1 286 ? -32.783 64.729 53.284 1.00 85.25 286 GLN A C 1
ATOM 2342 O O . GLN A 1 286 ? -33.224 65.808 53.686 1.00 85.25 286 GLN A O 1
ATOM 2347 N N . LYS A 1 287 ? -32.700 64.437 51.979 1.00 85.44 287 LYS A N 1
ATOM 2348 C CA . LYS A 1 287 ? -33.101 65.387 50.927 1.00 85.44 287 LYS A CA 1
ATOM 2349 C C . LYS A 1 287 ? -34.574 65.772 51.019 1.00 85.44 287 LYS A C 1
ATOM 2351 O O . LYS A 1 287 ? -34.893 66.941 50.828 1.00 85.44 287 LYS A O 1
ATOM 2356 N N . THR A 1 288 ? -35.453 64.820 51.320 1.00 84.06 288 THR A N 1
ATOM 2357 C CA . THR A 1 288 ? -36.890 65.076 51.494 1.00 84.06 288 THR A CA 1
ATOM 2358 C C . THR A 1 288 ? -37.114 66.030 52.666 1.00 84.06 288 THR A C 1
ATOM 2360 O O . THR A 1 288 ? -37.791 67.044 52.511 1.00 84.06 288 THR A O 1
ATOM 2363 N N . SER A 1 289 ? -36.435 65.797 53.795 1.00 79.81 289 SER A N 1
ATOM 2364 C CA . SER A 1 289 ? -36.499 66.681 54.965 1.00 79.81 289 SER A CA 1
ATOM 2365 C C . SER A 1 289 ? -35.961 68.095 54.695 1.00 79.81 289 SER A C 1
ATOM 2367 O O . SER A 1 289 ? -36.485 69.079 55.221 1.00 79.81 289 SER A O 1
ATOM 2369 N N . ASP A 1 290 ? -34.930 68.225 53.856 1.00 81.38 290 ASP A N 1
ATOM 2370 C CA . ASP A 1 290 ? -34.349 69.517 53.486 1.00 81.38 290 ASP A CA 1
ATOM 2371 C C . ASP A 1 290 ? -35.253 70.295 52.518 1.00 81.38 290 ASP A C 1
ATOM 2373 O O . ASP A 1 290 ? -35.361 71.518 52.623 1.00 81.38 290 ASP A O 1
ATOM 2377 N N . VAL A 1 291 ? -35.931 69.602 51.596 1.00 80.31 291 VAL A N 1
ATOM 2378 C CA . VAL A 1 291 ? -36.930 70.198 50.694 1.00 80.31 291 VAL A CA 1
ATOM 2379 C C . VAL A 1 291 ? -38.151 70.675 51.476 1.00 80.31 291 VAL A C 1
ATOM 2381 O O . VAL A 1 291 ? -38.583 71.805 51.270 1.00 80.31 291 VAL A O 1
ATOM 2384 N N . GLU A 1 292 ? -38.659 69.884 52.424 1.00 75.94 292 GLU A N 1
ATOM 2385 C CA . GLU A 1 292 ? -39.765 70.309 53.294 1.00 75.94 292 GLU A CA 1
ATOM 2386 C C . GLU A 1 292 ? -39.423 71.566 54.103 1.00 75.94 292 GLU A C 1
ATOM 2388 O O . GLU A 1 292 ? -40.255 72.461 54.251 1.00 75.94 292 GLU A O 1
ATOM 2393 N N . LYS A 1 293 ? -38.190 71.669 54.616 1.00 77.44 293 LYS A N 1
ATOM 2394 C CA . LYS A 1 293 ? -37.729 72.875 55.322 1.00 77.44 293 LYS A CA 1
ATOM 2395 C C . LYS A 1 293 ? -37.645 74.092 54.403 1.00 77.44 293 LYS A C 1
ATOM 2397 O O . LYS A 1 293 ? -37.933 75.195 54.859 1.00 77.44 293 LYS A O 1
ATOM 2402 N N . LYS A 1 294 ? -37.248 73.910 53.139 1.00 77.12 294 LYS A N 1
ATOM 2403 C CA . LYS A 1 294 ? -37.213 74.994 52.145 1.00 77.12 294 LYS A CA 1
ATOM 2404 C C . LYS A 1 294 ? -38.614 75.451 51.758 1.00 77.12 294 LYS A C 1
ATOM 2406 O O . LYS A 1 294 ? -38.865 76.641 51.830 1.00 77.12 294 LYS A O 1
ATOM 2411 N N . LEU A 1 295 ? -39.537 74.527 51.487 1.00 71.06 295 LEU A N 1
ATOM 2412 C CA . LEU A 1 295 ? -40.936 74.856 51.190 1.00 71.06 295 LEU A CA 1
ATOM 2413 C C . LEU A 1 295 ? -41.595 75.638 52.330 1.00 71.06 295 LEU A C 1
ATOM 2415 O O . LEU A 1 295 ? -42.214 76.661 52.081 1.00 71.06 295 LEU A O 1
ATOM 2419 N N . LYS A 1 296 ? -41.382 75.230 53.588 1.00 71.75 296 LYS A N 1
ATOM 2420 C CA . LYS A 1 296 ? -41.888 75.968 54.760 1.00 71.75 296 LYS A CA 1
ATOM 2421 C C . LYS A 1 296 ? -41.285 77.365 54.909 1.00 71.75 296 LYS A C 1
ATOM 2423 O O . LYS A 1 296 ? -41.911 78.236 55.502 1.00 71.75 296 LYS A O 1
ATOM 2428 N N . LYS A 1 297 ? -40.055 77.568 54.431 1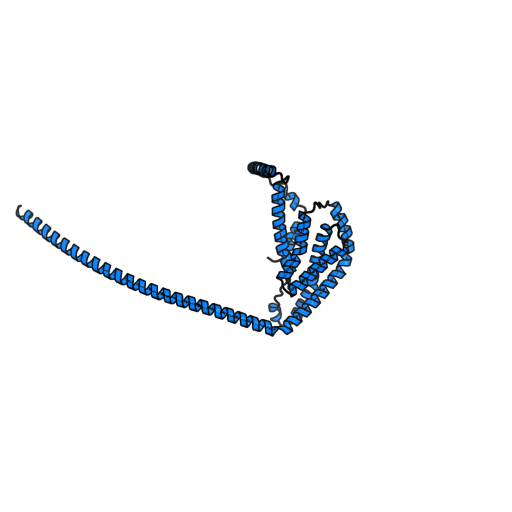.00 69.75 297 LYS A N 1
ATOM 2429 C CA . LYS A 1 297 ? -39.391 78.872 54.443 1.00 69.75 297 LYS A CA 1
ATOM 2430 C C . LYS A 1 297 ? -39.902 79.758 53.307 1.00 69.75 297 LYS A C 1
ATOM 2432 O O . LYS A 1 297 ? -40.212 80.913 53.555 1.00 69.75 297 LYS A O 1
ATOM 2437 N N . ASP A 1 298 ? -40.065 79.196 52.115 1.00 67.00 298 ASP A N 1
ATOM 2438 C CA . ASP A 1 298 ? -40.615 79.902 50.960 1.00 67.00 298 ASP A CA 1
ATOM 2439 C C . ASP A 1 298 ? -42.094 80.278 51.211 1.00 67.00 298 ASP A C 1
ATOM 2441 O O . ASP A 1 298 ? -42.494 81.405 50.940 1.00 67.00 298 ASP A O 1
ATOM 2445 N N . GLU A 1 299 ? -42.894 79.406 51.840 1.00 60.75 299 GLU A N 1
ATOM 2446 C CA . GLU A 1 299 ? -44.263 79.716 52.301 1.00 60.75 299 GLU A CA 1
ATOM 2447 C C . GLU A 1 299 ? -44.304 80.804 53.393 1.00 60.75 299 GLU A C 1
ATOM 2449 O O . GLU A 1 299 ? -45.278 81.554 53.473 1.00 60.75 299 GLU A O 1
ATOM 2454 N N . ALA A 1 300 ? -43.267 80.919 54.229 1.00 59.16 300 ALA A N 1
ATOM 2455 C CA . ALA A 1 300 ? -43.154 81.993 55.217 1.00 59.16 300 ALA A CA 1
ATOM 2456 C C . ALA A 1 300 ? -42.770 83.331 54.560 1.00 59.16 300 ALA A C 1
ATOM 2458 O O . ALA A 1 300 ? -43.399 84.345 54.849 1.00 59.16 300 ALA A O 1
ATOM 2459 N N . ASP A 1 301 ? -41.826 83.317 53.613 1.00 58.09 301 ASP A N 1
ATOM 2460 C CA . ASP A 1 301 ? -41.394 84.508 52.870 1.00 58.09 301 ASP A CA 1
ATOM 2461 C C . ASP A 1 301 ? -42.493 85.023 51.906 1.00 58.09 301 ASP A C 1
ATOM 2463 O O . ASP A 1 301 ? -42.576 86.223 51.653 1.00 58.09 301 ASP A O 1
ATOM 2467 N N . THR A 1 302 ? -43.395 84.157 51.409 1.00 58.12 302 THR A N 1
ATOM 2468 C CA . THR A 1 302 ? -44.533 84.580 50.556 1.00 58.12 302 THR A CA 1
ATOM 2469 C C . THR A 1 302 ? -45.693 85.189 51.364 1.00 58.12 302 THR A C 1
ATOM 2471 O O . THR A 1 302 ? -46.396 86.063 50.863 1.00 58.12 302 THR A O 1
ATOM 2474 N N . ASN A 1 303 ? -45.884 84.769 52.623 1.00 54.62 303 ASN A N 1
ATOM 2475 C CA . ASN A 1 303 ? -46.914 85.328 53.514 1.00 54.62 303 ASN A CA 1
ATOM 2476 C C . ASN A 1 303 ? -46.547 86.718 54.067 1.00 54.62 303 ASN A C 1
ATOM 2478 O O . ASN A 1 303 ? -47.441 87.490 54.418 1.00 54.62 303 ASN A O 1
ATOM 2482 N N . ASP A 1 304 ? -45.256 87.057 54.125 1.00 52.66 304 ASP A N 1
ATOM 2483 C CA . ASP A 1 304 ? -44.804 88.393 54.533 1.00 52.66 304 ASP A CA 1
ATOM 2484 C C . ASP A 1 304 ? -44.952 89.440 53.405 1.00 52.66 304 ASP A C 1
ATOM 2486 O O . ASP A 1 304 ? -45.153 90.621 53.694 1.00 52.66 304 ASP A O 1
ATOM 2490 N N . ASP A 1 305 ? -44.948 89.026 52.131 1.00 50.97 305 ASP A N 1
ATOM 2491 C CA . ASP A 1 305 ? -45.127 89.923 50.972 1.00 50.97 305 ASP A CA 1
ATOM 2492 C C . ASP A 1 305 ? -46.615 90.191 50.635 1.00 50.97 305 ASP A C 1
ATOM 2494 O O . ASP A 1 305 ? -46.954 91.214 50.034 1.00 50.97 305 ASP A O 1
ATOM 2498 N N . GLU A 1 306 ? -47.535 89.315 51.061 1.00 51.53 306 GLU A N 1
ATOM 2499 C CA . GLU A 1 306 ? -48.986 89.500 50.868 1.00 51.53 306 GLU A CA 1
ATOM 2500 C C . GLU A 1 306 ? -49.625 90.405 51.946 1.00 51.53 306 GLU A C 1
ATOM 2502 O O . GLU A 1 306 ? -50.698 90.961 51.732 1.00 51.53 306 GLU A O 1
ATOM 2507 N N . ASN A 1 307 ? -48.938 90.652 53.070 1.00 51.59 307 ASN A N 1
ATOM 2508 C CA . ASN A 1 307 ? -49.394 91.551 54.145 1.00 51.59 307 ASN A CA 1
ATOM 2509 C C . ASN A 1 307 ? -48.997 93.033 53.944 1.00 51.59 307 ASN A C 1
ATOM 2511 O O . ASN A 1 307 ? -49.214 93.868 54.826 1.00 51.59 307 ASN A O 1
ATOM 2515 N N . LEU A 1 308 ? -48.412 93.372 52.789 1.00 51.31 308 LEU A N 1
ATOM 2516 C CA . LEU A 1 308 ? -47.988 94.727 52.405 1.00 51.31 308 LEU A CA 1
ATOM 2517 C C . LEU A 1 308 ? -48.690 95.255 51.134 1.00 51.31 308 LEU A C 1
ATOM 2519 O O . LEU A 1 308 ? -48.263 96.275 50.581 1.00 51.31 308 LEU A O 1
ATOM 2523 N N . ARG A 1 309 ? -49.783 94.618 50.689 1.00 39.94 309 ARG A N 1
ATOM 2524 C CA . ARG A 1 309 ? -50.658 95.114 49.611 1.00 39.94 309 ARG A CA 1
ATOM 2525 C C . ARG A 1 309 ? -52.123 95.201 50.009 1.00 39.94 309 ARG A C 1
ATOM 2527 O O . ARG A 1 309 ? -52.618 94.289 50.697 1.00 39.94 309 ARG A O 1
#

Radius of gyration: 41.13 Å; chains: 1; bounding box: 75×117×88 Å

Sequence (309 aa):
MKPLCFVLIILAVLQTPLAFAAFEDFSIEDEWIKYFSYVENITGSLAIEVSFTDLILYSIGMVVYGIFIWNFYRFIARREMIPLGLDKYQTDGKKITSIIAYVVKYVVVFPLVVLVWFVVYSTFLFFMAPDLSIELVFLVVISLVVTVRISAYYKEDLAKDFAKLIPFALLGIFLTSNIFFTADQVLERLDDFIPFLGKIAGFVIYAIIVEAILRVLFLIKRKILPVAEEKLEESIEKQINEKIKVHVEKIEGKHESLEKKIDKETDEIEKKIDKETDEIEKKIEQKTSDVEKKLKKDEADTNDDENLR

Secondary structure (DSSP, 8-state):
--HHHHHHHHHHHHT-THHHHTTTT----HHHHHHHHHHHHHHHTTT----HHHHHHHHHHHHHHHHHHHHHHHHHH-SSSS---THHHHTTS-HHHHHHHHHHIIIIIHHHHHHHHHHHHHHHHHHH-TTS-HHHHHHHHHHHHHHHHHHHHH-HHHHHHHHTHHHHHHHHHHHH------HHHHHHHHHHHHHHHHHHHHHHHHHHHHHHHHHHHHHHHHHH-HHHHHHHHHHHHHHHHHHHHHHHHHHHHHHHHHHHHHHHHHHHHHHHHHHHHHHHHHHHHHHHHHHHHHHHHHHHHHHHHHTT-

Foldseek 3Di:
DPVVVVVVVVVVVVPDPCVVVVVPPPPDPPVVVVVLVVVQVVVVVVVDPDRPVNVVVVVVVVVVLVVVLVVVLLCLLALQNDDDCCVVVVVPPCPPVSVVVVCCCLQPVVLVVLLVQLVVLLLLCCLLPVPDDSVVSSVVSLVLSLVSNLVNLVPSVVSSVSSCVSSVVSVVSVVPDPPDDDPVNSVVSVVVVVVCVVVSVVSSVVSSVSSVVSVVVSVVCCVVCPVVVVVVVVVVVVVVVVVVVVVVVVVVVVVVVVVVVVVVVVVVVVVVVVVVVVVVVVVVVVVVVVVVVVVVVVVVVVVVVVVVD